Protein AF-A0A817KIB2-F1 (afdb_monomer_lite)

Radius of gyration: 25.04 Å; chains: 1; bounding box: 86×53×67 Å

Structure (mmCIF, N/CA/C/O backbone):
data_AF-A0A817KIB2-F1
#
_entry.id   AF-A0A817KIB2-F1
#
loop_
_atom_site.group_PDB
_atom_site.id
_atom_site.type_symbol
_atom_site.label_atom_id
_atom_site.label_alt_id
_atom_site.label_comp_id
_atom_site.label_asym_id
_atom_site.label_entity_id
_atom_site.label_seq_id
_atom_site.pdbx_PDB_ins_code
_atom_site.Cartn_x
_atom_site.Cartn_y
_atom_site.Cartn_z
_atom_site.occupancy
_atom_site.B_iso_or_equiv
_atom_site.auth_seq_id
_atom_site.auth_comp_id
_atom_site.auth_asym_id
_atom_site.auth_atom_id
_atom_site.pdbx_PDB_model_num
ATOM 1 N N . MET A 1 1 ? -50.231 17.124 36.659 1.00 38.31 1 MET A N 1
ATOM 2 C CA . MET A 1 1 ? -49.756 16.204 35.605 1.00 38.31 1 MET A CA 1
ATOM 3 C C . MET A 1 1 ? -48.245 16.159 35.680 1.00 38.31 1 MET A C 1
ATOM 5 O O . MET A 1 1 ? -47.601 17.200 35.665 1.00 38.31 1 MET A O 1
ATOM 9 N N . SER A 1 2 ? -47.736 14.968 35.957 1.00 37.91 2 SER A N 1
ATOM 10 C CA . SER A 1 2 ? -46.436 14.686 36.556 1.00 37.91 2 SER A CA 1
ATOM 11 C C . SER A 1 2 ? -45.269 15.038 35.633 1.00 37.91 2 SER A C 1
ATOM 13 O O . SER A 1 2 ? -45.212 14.569 34.500 1.00 37.91 2 SER A O 1
ATOM 15 N N . ARG A 1 3 ? -44.316 15.837 36.131 1.00 43.44 3 ARG A N 1
ATOM 16 C CA . ARG A 1 3 ? -42.978 15.931 35.537 1.00 43.44 3 ARG A CA 1
ATOM 17 C C . ARG A 1 3 ? -42.329 14.560 35.695 1.00 43.44 3 ARG A C 1
ATOM 19 O O . ARG A 1 3 ? -42.045 14.150 36.818 1.00 43.44 3 ARG A O 1
ATOM 26 N N . VAL A 1 4 ? -42.154 13.843 34.591 1.00 48.62 4 VAL A N 1
ATOM 27 C CA . VAL A 1 4 ? -41.343 12.625 34.553 1.00 48.62 4 VAL A CA 1
ATOM 28 C C . VAL A 1 4 ? -39.905 13.060 34.836 1.00 48.62 4 VAL A C 1
ATOM 30 O O . VAL A 1 4 ? -39.218 13.577 33.959 1.00 48.62 4 VAL A O 1
ATOM 33 N N . ASN A 1 5 ? -39.479 12.948 36.094 1.00 47.16 5 ASN A N 1
ATOM 34 C CA . ASN A 1 5 ? -38.076 13.070 36.465 1.00 47.16 5 ASN A CA 1
ATOM 35 C C . ASN A 1 5 ? -37.370 11.825 35.922 1.00 47.16 5 ASN A C 1
ATOM 37 O O . ASN A 1 5 ? -37.389 10.779 36.566 1.00 47.16 5 ASN A O 1
ATOM 41 N N . LEU A 1 6 ? -36.801 11.936 34.721 1.00 46.84 6 LEU A N 1
ATOM 42 C CA . LEU A 1 6 ? -35.870 10.945 34.185 1.00 46.84 6 LEU A CA 1
ATOM 43 C C . LEU A 1 6 ? -34.723 10.772 35.186 1.00 46.84 6 LEU A C 1
ATOM 45 O O . LEU A 1 6 ? -34.117 11.756 35.624 1.00 46.84 6 LEU A O 1
ATOM 49 N N . HIS A 1 7 ? -34.451 9.527 35.575 1.00 52.53 7 HIS A N 1
ATOM 50 C CA . HIS A 1 7 ? -33.372 9.204 36.503 1.00 52.53 7 HIS A CA 1
ATOM 51 C C . HIS A 1 7 ? -32.032 9.694 35.903 1.00 52.53 7 HIS A C 1
ATOM 53 O O . HIS A 1 7 ? -31.838 9.564 34.692 1.00 52.53 7 HIS A O 1
ATOM 59 N N . PRO A 1 8 ? -31.064 10.216 36.686 1.00 53.06 8 PRO A N 1
ATOM 60 C CA . PRO A 1 8 ? -29.802 10.750 36.143 1.00 53.06 8 PRO A CA 1
ATOM 61 C C . PRO A 1 8 ? -29.026 9.759 35.256 1.00 53.06 8 PRO A C 1
ATOM 63 O O . PRO A 1 8 ? -28.335 10.159 34.324 1.00 53.06 8 PRO A O 1
ATOM 66 N N . LEU A 1 9 ? -29.185 8.458 35.520 1.00 46.97 9 LEU A N 1
ATOM 67 C CA . LEU A 1 9 ? -28.598 7.365 34.741 1.00 46.97 9 LEU A CA 1
ATOM 68 C C . LEU A 1 9 ? -29.293 7.169 33.382 1.00 46.97 9 LEU A C 1
ATOM 70 O O . LEU A 1 9 ? -28.621 6.936 32.381 1.00 46.97 9 LEU A O 1
ATOM 74 N N . GLU A 1 10 ? -30.616 7.339 33.313 1.00 43.97 10 GLU A N 1
ATOM 75 C CA . GLU A 1 10 ? -31.384 7.260 32.064 1.00 43.97 10 GLU A CA 1
ATOM 76 C C . GLU A 1 10 ? -31.111 8.483 31.179 1.00 43.97 10 GLU A C 1
ATOM 78 O O . GLU A 1 10 ? -30.858 8.335 29.985 1.00 43.97 10 GLU A O 1
ATOM 83 N N . ALA A 1 11 ? -31.027 9.681 31.769 1.00 40.16 11 ALA A N 1
ATOM 84 C CA . ALA A 1 11 ? -30.635 10.901 31.060 1.00 40.16 11 ALA A CA 1
ATOM 85 C C . ALA A 1 11 ? -29.193 10.832 30.508 1.00 40.16 11 ALA A C 1
ATOM 87 O O . ALA A 1 11 ? -28.948 11.267 29.382 1.00 40.16 11 ALA A O 1
ATOM 88 N N . SER A 1 12 ? -28.252 10.230 31.252 1.00 46.88 12 SER A N 1
ATOM 89 C CA . SER A 1 12 ? -26.881 9.964 30.778 1.00 46.88 12 SER A CA 1
ATOM 90 C C . SER A 1 12 ? -26.861 8.954 29.625 1.00 46.88 12 SER A C 1
ATOM 92 O O . SER A 1 12 ? -26.180 9.163 28.624 1.00 46.88 12 SER A O 1
ATOM 94 N N . SER A 1 13 ? -27.671 7.894 29.711 1.00 50.09 13 SER A N 1
ATOM 95 C CA . SER A 1 13 ? -27.743 6.853 28.677 1.00 50.09 13 SER A CA 1
ATOM 96 C C . SER A 1 13 ? -28.351 7.332 27.348 1.00 50.09 13 SER A C 1
ATOM 98 O O . SER A 1 13 ? -28.004 6.794 26.291 1.00 50.09 13 SER A O 1
ATOM 100 N N . ILE A 1 14 ? -29.228 8.347 27.395 1.00 52.66 14 ILE A N 1
ATOM 101 C CA . ILE A 1 14 ? -29.801 9.035 26.227 1.00 52.66 14 ILE A CA 1
ATOM 102 C C . ILE A 1 14 ? -28.774 10.026 25.651 1.00 52.66 14 ILE A C 1
ATOM 104 O O . ILE A 1 14 ? -28.589 10.083 24.432 1.00 52.66 14 ILE A O 1
ATOM 108 N N . ALA A 1 15 ? -28.029 10.738 26.509 1.00 55.25 15 ALA A N 1
ATOM 109 C CA . ALA A 1 15 ? -26.958 11.651 26.098 1.00 55.25 15 ALA A CA 1
ATOM 110 C C . ALA A 1 15 ? -25.831 10.944 25.315 1.00 55.25 15 ALA A C 1
ATOM 112 O O . ALA A 1 15 ? -25.334 11.501 24.335 1.00 55.25 15 ALA A O 1
ATOM 113 N N . GLU A 1 16 ? -25.501 9.698 25.672 1.00 60.72 16 GLU A N 1
ATOM 114 C CA . GLU A 1 16 ? -24.501 8.841 25.004 1.00 60.72 16 GLU A CA 1
ATOM 115 C C . GLU A 1 16 ? -24.910 8.339 23.603 1.00 60.72 16 GLU A C 1
ATOM 117 O O . GLU A 1 16 ? -24.090 7.786 22.877 1.00 60.72 16 GLU A O 1
ATOM 122 N N . THR A 1 17 ? -26.164 8.534 23.187 1.00 65.19 17 THR A N 1
ATOM 123 C CA . THR A 1 17 ? -26.649 8.172 21.831 1.00 65.19 17 THR A CA 1
ATOM 124 C C . THR A 1 17 ? -27.067 9.373 20.996 1.00 65.19 17 THR A C 1
ATOM 126 O O . THR A 1 17 ? -27.498 9.224 19.852 1.00 65.19 17 THR A O 1
ATOM 129 N N . SER A 1 18 ? -26.928 10.575 21.555 1.00 81.50 18 SER A N 1
ATOM 130 C CA . SER A 1 18 ? -27.258 11.805 20.852 1.00 81.50 18 SER A CA 1
ATOM 131 C C . SER A 1 18 ? -26.360 12.006 19.626 1.00 81.50 18 SER A C 1
ATOM 133 O O . SER A 1 18 ? -25.186 11.622 19.605 1.00 81.50 18 SER A O 1
ATOM 135 N N . VAL A 1 19 ? -26.905 12.668 18.604 1.00 87.00 19 VAL A N 1
ATOM 136 C CA . VAL A 1 19 ? -26.164 13.043 17.388 1.00 87.00 19 VAL A CA 1
ATOM 137 C C . VAL A 1 19 ? -24.910 13.855 17.739 1.00 87.00 19 VAL A C 1
ATOM 139 O O . VAL A 1 19 ? -23.855 13.682 17.127 1.00 87.00 19 VAL A O 1
ATOM 142 N N . GLU A 1 20 ? -25.007 14.738 18.736 1.00 87.56 20 GLU A N 1
ATOM 143 C CA . GLU A 1 20 ? -23.899 15.576 19.201 1.00 87.56 20 GLU A CA 1
ATOM 144 C C . GLU A 1 20 ? -22.787 14.751 19.853 1.00 87.56 20 GLU A C 1
ATOM 146 O O . GLU A 1 20 ? -21.608 14.973 19.562 1.00 87.56 20 GLU A O 1
ATOM 151 N N . TYR A 1 21 ? -23.151 13.763 20.678 1.00 87.62 21 TYR A N 1
ATOM 152 C CA . TYR A 1 21 ? -22.195 12.838 21.276 1.00 87.62 21 TYR A CA 1
ATOM 153 C C . TYR A 1 21 ? -21.469 12.026 20.204 1.00 87.62 21 TYR A C 1
ATOM 155 O O . TYR A 1 21 ? -20.239 12.052 20.158 1.00 87.62 21 TYR A O 1
ATOM 163 N N . GLN A 1 22 ? -22.200 11.392 19.280 1.00 89.88 22 GLN A N 1
ATOM 164 C CA . GLN A 1 22 ? -21.583 10.622 18.195 1.00 89.88 22 GLN A CA 1
ATOM 165 C C . GLN A 1 22 ? -20.660 11.493 17.336 1.00 89.88 22 GLN A C 1
ATOM 167 O O . GLN A 1 22 ? -19.550 11.086 16.999 1.00 89.88 22 GLN A O 1
ATOM 172 N N . ARG A 1 23 ? -21.058 12.735 17.036 1.00 90.12 23 ARG A N 1
ATOM 173 C CA . ARG A 1 23 ? -20.217 13.677 16.286 1.00 90.12 23 ARG A CA 1
ATOM 174 C C . ARG A 1 23 ? -18.940 14.037 17.045 1.00 90.12 23 ARG A C 1
ATOM 176 O O . ARG A 1 23 ? -17.872 14.142 16.436 1.00 90.12 23 ARG A O 1
ATOM 183 N N . LYS A 1 24 ? -19.024 14.231 18.364 1.00 91.38 24 LYS A N 1
ATOM 184 C CA . LYS A 1 24 ? -17.856 14.479 19.219 1.00 91.38 24 LYS A CA 1
ATOM 185 C C . LYS A 1 24 ? -16.914 13.272 19.221 1.00 91.38 24 LYS A C 1
ATOM 187 O O . LYS A 1 24 ? -15.715 13.458 19.007 1.00 91.38 24 LYS A O 1
ATOM 192 N N . GLN A 1 25 ? -17.453 12.062 19.374 1.00 91.00 25 GLN A N 1
ATOM 193 C CA . GLN A 1 25 ? -16.682 10.817 19.328 1.00 91.00 25 GLN A CA 1
ATOM 194 C C . GLN A 1 25 ? -16.029 10.599 17.959 1.00 91.00 25 GLN A C 1
ATOM 196 O O . GLN A 1 25 ? -14.840 10.300 17.891 1.00 91.00 25 GLN A O 1
ATOM 201 N N . TRP A 1 26 ? -16.747 10.858 16.866 1.00 92.19 26 TRP A N 1
ATOM 202 C CA . TRP A 1 26 ? -16.215 10.781 15.504 1.00 92.19 26 TRP A CA 1
ATOM 203 C C . TRP A 1 26 ? -15.037 11.732 15.271 1.00 92.19 26 TRP A C 1
ATOM 205 O O . TRP A 1 26 ? -14.022 11.357 14.682 1.00 92.19 26 TRP A O 1
ATOM 215 N N . ASN A 1 27 ? -15.139 12.974 15.750 1.00 92.56 27 ASN A N 1
ATOM 216 C CA . ASN A 1 27 ? -14.050 13.942 15.633 1.00 92.56 27 ASN A CA 1
ATOM 217 C C . ASN A 1 27 ? -12.828 13.534 16.468 1.00 92.56 27 ASN A C 1
ATOM 219 O O . ASN A 1 27 ? -11.700 13.672 15.992 1.00 92.56 27 ASN A O 1
ATOM 223 N N . ALA A 1 28 ? -13.040 13.004 17.676 1.00 94.38 28 ALA A N 1
ATOM 224 C CA . ALA A 1 28 ? -11.964 12.461 18.500 1.00 94.38 28 ALA A CA 1
ATOM 225 C C . ALA A 1 28 ? -11.275 11.273 17.806 1.00 94.38 28 ALA A C 1
ATOM 227 O O . ALA A 1 28 ? -10.053 11.281 17.658 1.00 94.38 28 ALA A O 1
ATOM 228 N N . LEU A 1 29 ? -12.061 10.326 17.283 1.00 94.12 29 LEU A N 1
ATOM 229 C CA . LEU A 1 29 ? -11.592 9.168 16.520 1.00 94.12 29 LEU A CA 1
ATOM 230 C C . LEU A 1 29 ? -10.750 9.592 15.311 1.00 94.12 29 LEU A C 1
ATOM 232 O O . LEU A 1 29 ? -9.637 9.111 15.115 1.00 94.12 29 LEU A O 1
ATOM 236 N N . LYS A 1 30 ? -11.249 10.548 14.520 1.00 94.69 30 LYS A N 1
ATOM 237 C CA . LYS A 1 30 ? -10.535 11.106 13.365 1.00 94.69 30 LYS A CA 1
ATOM 238 C C . LYS A 1 30 ? -9.189 11.710 13.757 1.00 94.69 30 LYS A C 1
ATOM 240 O O . LYS A 1 30 ? -8.200 11.481 13.063 1.00 94.69 30 LYS A O 1
ATOM 245 N N . ASN A 1 31 ? -9.154 12.521 14.812 1.00 95.38 31 ASN A N 1
ATOM 246 C CA . ASN A 1 31 ? -7.927 13.187 15.244 1.00 95.38 31 ASN A CA 1
ATOM 247 C C . ASN A 1 31 ? -6.898 12.174 15.748 1.00 95.38 31 ASN A C 1
ATOM 249 O O . ASN A 1 31 ? -5.733 12.260 15.368 1.00 95.38 31 ASN A O 1
ATOM 253 N N . GLU A 1 32 ? -7.340 11.189 16.525 1.00 96.31 32 GLU A N 1
ATOM 254 C CA . GLU A 1 32 ? -6.452 10.180 17.089 1.00 96.31 32 GLU A CA 1
ATOM 255 C C . GLU A 1 32 ? -5.889 9.242 16.017 1.00 96.31 32 GLU A C 1
ATOM 257 O O . GLU A 1 32 ? -4.682 9.021 15.976 1.00 96.31 32 GLU A O 1
ATOM 262 N N . ILE A 1 33 ? -6.720 8.773 15.078 1.00 96.50 33 ILE A N 1
ATOM 263 C CA . ILE A 1 33 ? -6.248 7.982 13.932 1.00 96.50 33 ILE A CA 1
ATOM 264 C C . ILE A 1 33 ? -5.198 8.765 13.134 1.00 96.50 33 ILE A C 1
ATOM 266 O O . ILE A 1 33 ? -4.142 8.223 12.820 1.00 96.50 33 ILE A O 1
ATOM 270 N N . ASN A 1 34 ? -5.454 10.045 12.836 1.00 95.94 34 ASN A N 1
ATOM 271 C CA . ASN A 1 34 ? -4.495 10.873 12.099 1.00 95.94 34 ASN A CA 1
ATOM 272 C C . ASN A 1 34 ? -3.173 11.047 12.848 1.00 95.94 34 ASN A C 1
ATOM 274 O O . ASN A 1 34 ? -2.113 10.973 12.231 1.00 95.94 34 ASN A O 1
ATOM 278 N N . ARG A 1 35 ? -3.230 11.268 14.164 1.00 96.69 35 ARG A N 1
ATOM 279 C CA . ARG A 1 35 ? -2.041 11.384 15.010 1.00 96.69 35 ARG A CA 1
ATOM 280 C C . ARG A 1 35 ? -1.217 10.094 14.970 1.00 96.69 35 ARG A C 1
ATOM 282 O O . ARG A 1 35 ? -0.041 10.139 14.622 1.00 96.69 35 ARG A O 1
ATOM 289 N N . LEU A 1 36 ? -1.853 8.953 15.239 1.00 96.44 36 LEU A N 1
ATOM 290 C CA . LEU A 1 36 ? -1.203 7.640 15.288 1.00 96.44 36 LEU A CA 1
ATOM 291 C C . LEU A 1 36 ? -0.581 7.235 13.948 1.00 96.44 36 LEU A C 1
ATOM 293 O O . LEU A 1 36 ? 0.538 6.729 13.919 1.00 96.44 36 LEU A O 1
ATOM 297 N N . VAL A 1 37 ? -1.280 7.475 12.836 1.00 96.31 37 VAL A N 1
ATOM 298 C CA . VAL A 1 37 ? -0.763 7.171 11.494 1.00 96.31 37 VAL A CA 1
ATOM 299 C C . VAL A 1 37 ? 0.453 8.040 11.163 1.00 96.31 37 VAL A C 1
ATOM 301 O O . VAL A 1 37 ? 1.434 7.529 10.632 1.00 96.31 37 VAL A O 1
ATOM 304 N N . ASN A 1 38 ? 0.433 9.331 11.503 1.00 95.12 38 ASN A N 1
ATOM 305 C CA . ASN A 1 38 ? 1.560 10.228 11.230 1.00 95.12 38 ASN A CA 1
ATOM 306 C C . ASN A 1 38 ? 2.792 9.936 12.104 1.00 95.12 38 ASN A C 1
ATOM 308 O O . ASN A 1 38 ? 3.915 10.164 11.664 1.00 95.12 38 ASN A O 1
ATOM 312 N N . GLU A 1 39 ? 2.598 9.427 13.323 1.00 94.88 39 GLU A N 1
ATOM 313 C CA . GLU A 1 39 ? 3.685 9.036 14.234 1.00 94.88 39 GLU A CA 1
ATOM 314 C C . GLU A 1 39 ? 4.295 7.659 13.899 1.00 94.88 39 GLU A C 1
ATOM 316 O O . GLU A 1 39 ? 5.317 7.281 14.480 1.00 94.88 39 GLU A O 1
ATOM 321 N N . ALA A 1 40 ? 3.691 6.894 12.982 1.00 93.81 40 ALA A N 1
ATOM 322 C CA . ALA A 1 40 ? 4.104 5.530 12.674 1.00 93.81 40 ALA A CA 1
ATOM 323 C C . ALA A 1 40 ? 5.480 5.460 11.991 1.00 93.81 40 ALA A C 1
ATOM 325 O O . ALA A 1 40 ? 5.745 6.106 10.977 1.00 93.81 40 ALA A O 1
ATOM 326 N N . ASN A 1 41 ? 6.348 4.608 12.529 1.00 92.94 41 ASN A N 1
ATOM 327 C CA . ASN A 1 41 ? 7.653 4.268 11.980 1.00 92.94 41 ASN A CA 1
ATOM 328 C C . ASN A 1 41 ? 7.982 2.789 12.258 1.00 92.94 41 ASN A C 1
ATOM 330 O O . ASN A 1 41 ? 7.263 2.088 12.969 1.00 92.94 41 ASN A O 1
ATOM 334 N N . GLN A 1 42 ? 9.089 2.305 11.698 1.00 91.19 42 GLN A N 1
ATOM 335 C CA . GLN A 1 42 ? 9.489 0.900 11.804 1.00 91.19 42 GLN A CA 1
ATOM 336 C C . GLN A 1 42 ? 9.742 0.435 13.250 1.00 91.19 42 GLN A C 1
ATOM 338 O O . GLN A 1 42 ? 9.500 -0.729 13.559 1.00 91.19 42 GLN A O 1
ATOM 343 N N . THR A 1 43 ? 10.195 1.313 14.152 1.00 91.75 43 THR A N 1
ATOM 344 C CA . THR A 1 43 ? 10.538 0.934 15.535 1.00 91.75 43 THR A CA 1
ATOM 345 C C . THR A 1 43 ? 9.333 0.954 16.474 1.00 91.75 43 THR A C 1
ATOM 347 O O . THR A 1 43 ? 9.304 0.204 17.450 1.00 91.75 43 THR A O 1
ATOM 350 N N . ASN A 1 44 ? 8.319 1.777 16.188 1.00 93.31 44 ASN A N 1
ATOM 351 C CA . ASN A 1 44 ? 7.147 1.956 17.046 1.00 93.31 44 ASN A CA 1
ATOM 352 C C . ASN A 1 44 ? 5.858 1.313 16.507 1.00 93.31 44 ASN A C 1
ATOM 354 O O . ASN A 1 44 ? 4.850 1.333 17.218 1.00 93.31 44 ASN A O 1
ATOM 358 N N . ILE A 1 45 ? 5.874 0.712 15.311 1.00 93.06 45 ILE A N 1
ATOM 359 C CA . ILE A 1 45 ? 4.675 0.180 14.643 1.00 93.06 45 ILE A CA 1
ATOM 360 C C . ILE A 1 45 ? 3.853 -0.766 15.530 1.00 93.06 45 ILE A C 1
ATOM 362 O O . ILE A 1 45 ? 2.633 -0.647 15.582 1.00 93.06 45 ILE A O 1
ATOM 366 N N . CYS A 1 46 ? 4.494 -1.629 16.324 1.00 90.69 46 CYS A N 1
ATOM 367 C CA . CYS A 1 46 ? 3.800 -2.514 17.267 1.00 90.69 46 CYS A CA 1
ATOM 368 C C . CYS A 1 46 ? 3.021 -1.745 18.350 1.00 90.69 46 CYS A C 1
ATOM 370 O O . CYS A 1 46 ? 1.937 -2.163 18.756 1.00 90.69 46 CYS A O 1
ATOM 372 N N . SER A 1 47 ? 3.568 -0.629 18.840 1.00 92.94 47 SER A N 1
ATOM 373 C CA . SER A 1 47 ? 2.893 0.241 19.812 1.00 92.94 47 SER A CA 1
ATOM 374 C C . SER A 1 47 ? 1.737 0.997 19.160 1.00 92.94 47 SER A C 1
ATOM 376 O O . SER A 1 47 ? 0.647 1.062 19.728 1.00 92.94 47 SER A O 1
ATOM 378 N N . ILE A 1 48 ? 1.952 1.511 17.946 1.00 94.62 48 ILE A N 1
ATOM 379 C CA . ILE A 1 48 ? 0.931 2.217 17.167 1.00 94.62 48 ILE A CA 1
ATOM 380 C C . ILE A 1 48 ? -0.241 1.293 16.838 1.00 94.62 48 ILE A C 1
ATOM 382 O O . ILE A 1 48 ? -1.384 1.674 17.067 1.00 94.62 48 ILE A O 1
ATOM 386 N N . LEU A 1 49 ? 0.016 0.054 16.410 1.00 92.75 49 LEU A N 1
ATOM 387 C CA . LEU A 1 49 ? -1.022 -0.953 16.173 1.00 92.75 49 LEU A CA 1
ATOM 388 C C . LEU A 1 49 ? -1.857 -1.197 17.432 1.00 92.75 49 LEU A C 1
ATOM 390 O O . LEU A 1 49 ? -3.079 -1.090 17.388 1.00 92.75 49 LEU A O 1
ATOM 394 N N . LYS A 1 50 ? -1.215 -1.426 18.585 1.00 92.12 50 LYS A N 1
ATOM 395 C CA . LYS A 1 50 ? -1.928 -1.585 19.864 1.00 92.12 50 LYS A CA 1
ATOM 396 C C . LYS A 1 50 ? -2.781 -0.364 20.217 1.00 92.12 50 LYS A C 1
ATOM 398 O O . LYS A 1 50 ? -3.840 -0.529 20.809 1.00 92.12 50 LYS A O 1
ATOM 403 N N . GLN A 1 51 ? -2.342 0.852 19.898 1.00 93.75 51 GLN A N 1
ATOM 404 C CA . GLN A 1 51 ? -3.132 2.067 20.125 1.00 93.75 51 GLN A CA 1
ATOM 405 C C . GLN A 1 51 ? -4.280 2.205 19.115 1.00 93.75 51 GLN A C 1
ATOM 407 O O . GLN A 1 51 ? -5.382 2.574 19.509 1.00 93.75 51 GLN A O 1
ATOM 412 N N . LEU A 1 52 ? -4.069 1.837 17.850 1.00 93.62 52 LEU A N 1
ATOM 413 C CA . LEU A 1 52 ? -5.105 1.847 16.815 1.00 93.62 52 LEU A CA 1
ATOM 414 C C . LEU A 1 52 ? -6.217 0.845 17.118 1.00 93.62 52 LEU A C 1
ATOM 416 O O . LEU A 1 52 ? -7.379 1.220 17.050 1.00 93.62 52 LEU A O 1
ATOM 420 N N . PHE A 1 53 ? -5.896 -0.372 17.568 1.00 92.12 53 PHE A N 1
ATOM 421 C CA . PHE A 1 53 ? -6.907 -1.347 18.006 1.00 92.12 53 PHE A CA 1
ATOM 422 C C . PHE A 1 53 ? -7.669 -0.911 19.273 1.00 92.12 53 PHE A C 1
ATOM 424 O O . PHE A 1 53 ? -8.700 -1.495 19.613 1.00 92.12 53 PHE A O 1
ATOM 431 N N . LYS A 1 54 ? -7.221 0.145 19.974 1.00 92.56 54 LYS A N 1
ATOM 432 C CA . LYS A 1 54 ? -8.037 0.782 21.022 1.00 92.56 54 LYS A CA 1
ATOM 433 C C . LYS A 1 54 ? -9.148 1.670 20.472 1.00 92.56 54 LYS A C 1
ATOM 435 O O . LYS A 1 54 ? -10.139 1.876 21.162 1.00 92.56 54 LYS A O 1
ATOM 440 N N . GLN A 1 55 ? -8.975 2.180 19.260 1.00 93.44 55 GLN A N 1
ATOM 441 C CA . GLN A 1 55 ? -9.930 3.027 18.557 1.00 93.44 55 GLN A CA 1
ATOM 442 C C . GLN A 1 55 ? -10.842 2.166 17.687 1.00 93.44 55 GLN A C 1
ATOM 444 O O . GLN A 1 55 ? -10.377 1.165 17.161 1.00 93.44 55 GLN A O 1
ATOM 449 N N . ASN A 1 56 ? -12.110 2.539 17.495 1.00 91.94 56 ASN A N 1
ATOM 450 C CA . ASN A 1 56 ? -13.039 1.784 16.646 1.00 91.94 56 ASN A CA 1
ATOM 451 C C . ASN A 1 56 ? -12.700 1.946 15.153 1.00 91.94 56 ASN A C 1
ATOM 453 O O . ASN A 1 56 ? -13.252 2.801 14.458 1.00 91.94 56 ASN A O 1
ATOM 457 N N . ILE A 1 57 ? -11.757 1.137 14.656 1.00 92.25 57 ILE A N 1
ATOM 458 C CA . ILE A 1 57 ? -11.305 1.186 13.259 1.00 92.25 57 ILE A CA 1
ATOM 459 C C . ILE A 1 57 ? -12.391 0.695 12.300 1.00 92.25 57 ILE A C 1
ATOM 461 O O . ILE A 1 57 ? -12.420 1.158 11.166 1.00 92.25 57 ILE A O 1
ATOM 465 N N . VAL A 1 58 ? -13.327 -0.151 12.745 1.00 89.75 58 VAL A N 1
ATOM 466 C CA . VAL A 1 58 ? -14.470 -0.580 11.922 1.00 89.75 58 VAL A CA 1
ATOM 467 C C . VAL A 1 58 ? -15.324 0.619 11.542 1.00 89.75 58 VAL A C 1
ATOM 469 O O . VAL A 1 58 ? -15.493 0.913 10.358 1.00 89.75 58 VAL A O 1
ATOM 472 N N . HIS A 1 59 ? -15.780 1.374 12.539 1.00 88.88 59 HIS A N 1
ATOM 473 C CA . HIS A 1 59 ? -16.525 2.608 12.310 1.00 88.88 59 HIS A CA 1
ATOM 474 C C . HIS A 1 59 ? -15.654 3.657 11.592 1.00 88.88 59 HIS A C 1
ATOM 476 O O . HIS A 1 59 ? -16.091 4.338 10.668 1.00 88.88 59 HIS A O 1
ATOM 482 N N . GLY A 1 60 ? -14.371 3.728 11.953 1.00 91.12 60 GLY A N 1
ATOM 483 C CA . GLY A 1 60 ? -13.380 4.619 11.359 1.00 91.12 60 GLY A CA 1
ATOM 484 C C . GLY A 1 60 ? -12.750 4.144 10.045 1.00 91.12 60 GLY A C 1
ATOM 485 O O . GLY A 1 60 ? -11.742 4.729 9.648 1.00 91.12 60 GLY A O 1
ATOM 486 N N . THR A 1 61 ? -13.287 3.135 9.347 1.00 92.44 61 THR A N 1
ATOM 487 C CA . THR A 1 61 ? -12.614 2.499 8.190 1.00 92.44 61 THR A CA 1
ATOM 488 C C . THR A 1 61 ? -12.268 3.523 7.104 1.00 92.44 61 THR A C 1
ATOM 490 O O . THR A 1 61 ? -11.143 3.584 6.590 1.00 92.44 61 THR A O 1
ATOM 493 N N . GLY A 1 62 ? -13.209 4.418 6.788 1.00 92.31 62 GLY A N 1
ATOM 494 C CA . GLY A 1 62 ? -12.980 5.489 5.823 1.00 92.31 62 GLY A CA 1
ATOM 495 C C . GLY A 1 62 ? -12.037 6.589 6.321 1.00 92.31 62 GLY A C 1
ATOM 496 O O . GLY A 1 62 ? -11.356 7.203 5.494 1.00 92.31 62 GLY A O 1
ATOM 497 N N . LEU A 1 63 ? -11.960 6.827 7.636 1.00 94.25 63 LEU A N 1
ATOM 498 C CA . LEU A 1 63 ? -11.018 7.768 8.251 1.00 94.25 63 LEU A CA 1
ATOM 499 C C . LEU A 1 63 ? -9.592 7.220 8.206 1.00 94.25 63 LEU A C 1
ATOM 501 O O . LEU A 1 63 ? -8.694 7.923 7.749 1.00 94.25 63 LEU A O 1
ATOM 505 N N . PHE A 1 64 ? -9.407 5.963 8.615 1.00 96.06 64 PHE A N 1
ATOM 506 C CA . PHE A 1 64 ? -8.123 5.270 8.621 1.00 96.06 64 PHE A CA 1
ATOM 507 C C . PHE A 1 64 ? -7.519 5.204 7.222 1.00 96.06 64 PHE A C 1
ATOM 509 O O . PHE A 1 64 ? -6.435 5.736 6.992 1.00 96.06 64 PHE A O 1
ATOM 516 N N . THR A 1 65 ? -8.256 4.662 6.251 1.00 95.69 65 THR A N 1
ATOM 517 C CA . THR A 1 65 ? -7.771 4.561 4.864 1.00 95.69 65 THR A CA 1
ATOM 518 C C . THR A 1 65 ? -7.431 5.932 4.271 1.00 95.69 65 THR A C 1
ATOM 520 O O . THR A 1 65 ? -6.407 6.083 3.610 1.00 95.69 65 THR A O 1
ATOM 523 N N . ARG A 1 66 ? -8.233 6.973 4.547 1.00 94.44 66 ARG A N 1
ATOM 524 C CA . ARG A 1 66 ? -7.930 8.347 4.105 1.00 94.44 66 ARG A CA 1
ATOM 525 C C . ARG A 1 66 ? -6.673 8.899 4.773 1.00 94.44 66 ARG A C 1
ATOM 527 O O . ARG A 1 66 ? -5.914 9.613 4.122 1.00 94.44 66 ARG A O 1
ATOM 534 N N . SER A 1 67 ? -6.496 8.623 6.060 1.00 96.12 67 SER A N 1
ATOM 535 C CA . SER A 1 67 ? -5.344 9.065 6.840 1.00 96.12 67 SER A CA 1
ATOM 536 C C . SER A 1 67 ? -4.052 8.461 6.301 1.00 96.12 67 SER A C 1
ATOM 538 O O . SER A 1 67 ? -3.132 9.200 5.963 1.00 96.12 67 SER A O 1
ATOM 540 N N . VAL A 1 68 ? -4.030 7.141 6.097 1.00 96.94 68 VAL A N 1
ATOM 541 C CA . VAL A 1 68 ? -2.857 6.418 5.590 1.00 96.94 68 VAL A CA 1
ATOM 542 C C . VAL A 1 68 ? -2.483 6.864 4.179 1.00 96.94 68 VAL A C 1
ATOM 544 O O . VAL A 1 68 ? -1.319 7.164 3.938 1.00 96.94 68 VAL A O 1
ATOM 547 N N . ILE A 1 69 ? -3.454 6.993 3.264 1.00 95.94 69 ILE A N 1
ATOM 548 C CA . ILE A 1 69 ? -3.185 7.481 1.899 1.00 95.94 69 ILE A CA 1
ATOM 549 C C . ILE A 1 69 ? -2.578 8.891 1.936 1.00 95.94 69 ILE A C 1
ATOM 551 O O . ILE A 1 69 ? -1.631 9.182 1.211 1.00 95.94 69 ILE A O 1
ATOM 555 N N . LYS A 1 70 ? -3.091 9.779 2.796 1.00 95.38 70 LYS A N 1
ATOM 556 C CA . LYS A 1 70 ? -2.545 11.136 2.937 1.00 95.38 70 LYS A CA 1
ATOM 557 C C . LYS A 1 70 ? -1.143 11.151 3.543 1.00 95.38 70 LYS A C 1
ATOM 559 O O . LYS A 1 70 ? -0.306 11.913 3.072 1.00 95.38 70 LYS A O 1
ATOM 564 N N . ALA A 1 71 ? -0.903 10.346 4.575 1.00 95.81 71 ALA A N 1
ATOM 565 C CA . ALA A 1 71 ? 0.395 10.255 5.232 1.00 95.81 71 ALA A CA 1
ATOM 566 C C . ALA A 1 71 ? 1.459 9.703 4.273 1.00 95.81 71 ALA A C 1
ATOM 568 O O . ALA A 1 71 ? 2.531 10.288 4.142 1.00 95.81 71 ALA A O 1
ATOM 569 N N . GLN A 1 72 ? 1.121 8.656 3.517 1.00 96.50 72 GLN A N 1
ATOM 570 C CA . GLN A 1 72 ? 1.988 8.096 2.484 1.00 96.50 72 GLN A CA 1
ATOM 571 C C . GLN A 1 72 ? 2.276 9.106 1.367 1.00 96.50 72 GLN A C 1
ATOM 573 O O . GLN A 1 72 ? 3.431 9.263 0.980 1.00 96.50 72 GLN A O 1
ATOM 578 N N . ALA A 1 73 ? 1.267 9.853 0.908 1.00 94.38 73 ALA A N 1
ATOM 579 C CA . ALA A 1 73 ? 1.465 10.893 -0.098 1.00 94.38 73 ALA A CA 1
ATOM 580 C C . ALA A 1 73 ? 2.393 12.024 0.381 1.00 94.38 73 ALA A C 1
ATOM 582 O O . ALA A 1 73 ? 3.113 12.603 -0.430 1.00 94.38 73 ALA A O 1
ATOM 583 N N . ALA A 1 74 ? 2.390 12.332 1.683 1.00 94.38 74 ALA A N 1
ATOM 584 C CA . ALA A 1 74 ? 3.293 13.308 2.288 1.00 94.38 74 ALA A CA 1
ATOM 585 C C . ALA A 1 74 ? 4.709 12.750 2.523 1.00 94.38 74 ALA A C 1
ATOM 587 O O . ALA A 1 74 ? 5.681 13.492 2.401 1.00 94.38 74 ALA A O 1
ATOM 588 N N . LEU A 1 75 ? 4.834 11.455 2.844 1.00 93.31 75 LEU A N 1
ATOM 589 C CA . LEU A 1 75 ? 6.101 10.776 3.138 1.00 93.31 75 LEU A CA 1
ATOM 590 C C . LEU A 1 75 ? 6.247 9.451 2.357 1.00 93.31 75 LEU A C 1
ATOM 592 O O . LEU A 1 75 ? 6.189 8.368 2.953 1.00 93.31 75 LEU A O 1
ATOM 596 N N . PRO A 1 76 ? 6.529 9.494 1.036 1.00 91.25 76 PRO A N 1
ATOM 597 C CA . PRO A 1 76 ? 6.673 8.283 0.221 1.00 91.25 76 PRO A CA 1
ATOM 598 C C . PRO A 1 76 ? 7.818 7.360 0.669 1.00 91.25 76 PRO A C 1
ATOM 600 O O . PRO A 1 76 ? 7.780 6.156 0.411 1.00 91.25 76 PRO A O 1
ATOM 603 N N . GLY A 1 77 ? 8.822 7.884 1.380 1.00 91.44 77 GLY A N 1
ATOM 604 C CA . GLY A 1 77 ? 9.917 7.086 1.944 1.00 91.44 77 GLY A CA 1
ATOM 605 C C . GLY A 1 77 ? 9.475 6.083 3.019 1.00 91.44 77 GLY A C 1
ATOM 606 O O . GLY A 1 77 ? 10.163 5.096 3.243 1.00 91.44 77 GLY A O 1
ATOM 607 N N . HIS A 1 78 ? 8.319 6.290 3.659 1.00 93.19 78 HIS A N 1
ATOM 608 C CA . HIS A 1 78 ? 7.786 5.407 4.709 1.00 93.19 78 HIS A CA 1
ATOM 609 C C . HIS A 1 78 ? 6.697 4.452 4.189 1.00 93.19 78 HIS A C 1
ATOM 611 O O . HIS A 1 78 ? 5.978 3.833 4.974 1.00 93.19 78 HIS A O 1
ATOM 617 N N . THR A 1 79 ? 6.555 4.308 2.867 1.00 95.94 79 THR A N 1
ATOM 618 C CA . THR A 1 79 ? 5.461 3.526 2.265 1.00 95.94 79 THR A CA 1
ATOM 619 C C . THR A 1 79 ? 5.426 2.070 2.747 1.00 95.94 79 THR A C 1
ATOM 621 O O . THR A 1 79 ? 4.345 1.541 3.001 1.00 95.94 79 THR A O 1
ATOM 624 N N . SER A 1 80 ? 6.584 1.439 2.966 1.00 95.12 80 SER A N 1
ATOM 625 C CA . SER A 1 80 ? 6.661 0.074 3.505 1.00 95.12 80 SER A CA 1
ATOM 626 C C . SER A 1 80 ? 6.081 -0.046 4.922 1.00 95.12 80 SER A C 1
ATOM 628 O O . SER A 1 80 ? 5.420 -1.039 5.227 1.00 95.12 80 SER A O 1
ATOM 630 N N . VAL A 1 81 ? 6.257 0.977 5.769 1.00 95.69 81 VAL A N 1
ATOM 631 C CA . VAL A 1 81 ? 5.684 1.043 7.127 1.00 95.69 81 VAL A CA 1
ATOM 632 C C . VAL A 1 81 ? 4.165 1.166 7.052 1.00 95.69 81 VAL A C 1
ATOM 634 O O . VAL A 1 81 ? 3.453 0.440 7.743 1.00 95.69 81 VAL A O 1
ATOM 637 N N . TYR A 1 82 ? 3.655 2.042 6.183 1.00 96.88 82 TYR A N 1
ATOM 638 C CA . TYR A 1 82 ? 2.214 2.197 5.984 1.00 96.88 82 TYR A CA 1
ATOM 639 C C . TYR A 1 82 ? 1.569 0.925 5.427 1.00 96.88 82 TYR A C 1
ATOM 641 O O . TYR A 1 82 ? 0.498 0.534 5.886 1.00 96.88 82 TYR A O 1
ATOM 649 N N . ALA A 1 83 ? 2.230 0.234 4.497 1.00 96.56 83 ALA A N 1
ATOM 650 C CA . ALA A 1 83 ? 1.749 -1.043 3.979 1.00 96.56 83 ALA A CA 1
ATOM 651 C C . ALA A 1 83 ? 1.733 -2.142 5.055 1.00 96.56 83 ALA A C 1
ATOM 653 O O . ALA A 1 83 ? 0.771 -2.901 5.127 1.00 96.56 83 ALA A O 1
ATOM 654 N N . ALA A 1 84 ? 2.742 -2.189 5.931 1.00 95.38 84 ALA A N 1
ATOM 655 C CA . ALA A 1 84 ? 2.770 -3.110 7.070 1.00 95.38 84 ALA A CA 1
ATOM 656 C C . ALA A 1 84 ? 1.670 -2.802 8.103 1.00 95.38 84 ALA A C 1
ATOM 658 O O . ALA A 1 84 ? 1.065 -3.705 8.675 1.00 95.38 84 ALA A O 1
ATOM 659 N N . LEU A 1 85 ? 1.367 -1.519 8.325 1.00 95.44 85 LEU A N 1
ATOM 660 C CA . LEU A 1 85 ? 0.262 -1.108 9.189 1.00 95.44 85 LEU A CA 1
ATOM 661 C C . LEU A 1 85 ? -1.083 -1.581 8.622 1.00 95.44 85 LEU A C 1
ATOM 663 O O . LEU A 1 85 ? -1.919 -2.123 9.345 1.00 95.44 85 LEU A O 1
ATOM 667 N N . VAL A 1 86 ? -1.272 -1.390 7.314 1.00 97.00 86 VAL A N 1
ATOM 668 C CA . VAL A 1 86 ? -2.474 -1.824 6.600 1.00 97.00 86 VAL A CA 1
ATOM 669 C C . VAL A 1 86 ? -2.592 -3.344 6.596 1.00 97.00 86 VAL A C 1
ATOM 671 O O . VAL A 1 86 ? -3.697 -3.828 6.796 1.00 97.00 86 VAL A O 1
ATOM 674 N N . SER A 1 87 ? -1.504 -4.103 6.423 1.00 95.25 87 SER A N 1
ATOM 675 C CA . SER A 1 87 ? -1.573 -5.570 6.375 1.00 95.25 87 SER A CA 1
ATOM 676 C C . SER A 1 87 ? -2.059 -6.178 7.688 1.00 95.25 87 SER A C 1
ATOM 678 O O . SER A 1 87 ? -2.943 -7.034 7.674 1.00 95.25 87 SER A O 1
ATOM 680 N N . VAL A 1 88 ? -1.574 -5.675 8.828 1.00 92.81 88 VAL A N 1
ATOM 681 C CA . VAL A 1 88 ? -2.044 -6.125 10.146 1.00 92.81 88 VAL A CA 1
ATOM 682 C C . VAL A 1 88 ? -3.499 -5.735 10.381 1.00 92.81 88 VAL A C 1
ATOM 684 O O . VAL A 1 88 ? -4.265 -6.536 10.900 1.00 92.81 88 VAL A O 1
ATOM 687 N N . ILE A 1 89 ? -3.913 -4.523 10.009 1.00 93.88 89 ILE A N 1
ATOM 688 C CA . ILE A 1 89 ? -5.310 -4.108 10.196 1.00 93.88 89 ILE A CA 1
ATOM 689 C C . ILE A 1 89 ? -6.243 -4.890 9.270 1.00 93.88 89 ILE A C 1
ATOM 691 O O . ILE A 1 89 ? -7.302 -5.317 9.711 1.00 93.88 89 ILE A O 1
ATOM 695 N N . ASN A 1 90 ? -5.838 -5.128 8.023 1.00 94.25 90 ASN A N 1
ATOM 696 C CA . ASN A 1 90 ? -6.602 -5.879 7.029 1.00 94.25 90 ASN A CA 1
ATOM 697 C C . ASN A 1 90 ? -6.868 -7.328 7.457 1.00 94.25 90 ASN A C 1
ATOM 699 O O . ASN A 1 90 ? -7.926 -7.863 7.156 1.00 94.25 90 ASN A O 1
ATOM 703 N N . LEU A 1 91 ? -5.937 -7.937 8.191 1.00 90.19 91 LEU A N 1
ATOM 704 C CA . LEU A 1 91 ? -6.114 -9.270 8.762 1.00 90.19 91 LEU A CA 1
ATOM 705 C C . LEU A 1 91 ? -7.308 -9.346 9.734 1.00 90.19 91 LEU A C 1
ATOM 707 O O . LEU A 1 91 ? -8.010 -10.348 9.777 1.00 90.19 91 LEU A O 1
ATOM 711 N N . TRP A 1 92 ? -7.543 -8.293 10.520 1.00 88.56 92 TRP A N 1
ATOM 712 C CA . TRP A 1 92 ? -8.646 -8.246 11.489 1.00 88.56 92 TRP A CA 1
ATOM 713 C C . TRP A 1 92 ? -9.892 -7.547 10.938 1.00 88.56 92 TRP A C 1
ATOM 715 O O . TRP A 1 92 ? -10.995 -7.780 11.415 1.00 88.56 92 TRP A O 1
ATOM 725 N N . ILE A 1 93 ? -9.724 -6.640 9.978 1.00 90.62 93 ILE A N 1
ATOM 726 C CA . ILE A 1 93 ? -10.771 -5.778 9.431 1.00 90.62 93 ILE A CA 1
ATOM 727 C C . ILE A 1 93 ? -10.591 -5.744 7.910 1.00 90.62 93 ILE A C 1
ATOM 729 O O . ILE A 1 93 ? -10.096 -4.769 7.340 1.00 90.62 93 ILE A O 1
ATOM 733 N N . GLU A 1 94 ? -11.007 -6.822 7.248 1.00 90.50 94 GLU A N 1
ATOM 734 C CA . GLU A 1 94 ? -10.887 -7.009 5.793 1.00 90.50 94 GLU A CA 1
ATOM 735 C C . GLU A 1 94 ? -11.418 -5.837 4.938 1.00 90.50 94 GLU A C 1
ATOM 737 O O . GLU A 1 94 ? -10.765 -5.489 3.946 1.00 90.50 94 GLU A O 1
ATOM 742 N N . PRO A 1 95 ? -12.525 -5.144 5.304 1.00 89.88 95 PRO A N 1
ATOM 743 C CA . PRO A 1 95 ? -13.012 -3.995 4.536 1.00 89.88 95 PRO A CA 1
ATOM 744 C C . PRO A 1 95 ? -11.979 -2.874 4.348 1.00 89.88 95 PRO A C 1
ATOM 746 O O . PRO A 1 95 ? -12.067 -2.103 3.390 1.00 89.88 95 PRO A O 1
ATOM 749 N N . VAL A 1 96 ? -10.977 -2.775 5.231 1.00 93.19 96 VAL A N 1
ATOM 750 C CA . VAL A 1 96 ? -9.888 -1.796 5.113 1.00 93.19 96 VAL A CA 1
ATOM 751 C C . VAL A 1 96 ? -9.044 -2.053 3.863 1.00 93.19 96 VAL A C 1
ATOM 753 O O . VAL A 1 96 ? -8.739 -1.096 3.147 1.00 93.19 96 VAL A O 1
ATOM 756 N N . GLY A 1 97 ? -8.685 -3.311 3.578 1.00 93.38 97 GLY A N 1
ATOM 757 C CA . GLY A 1 97 ? -7.878 -3.675 2.408 1.00 93.38 97 GLY A CA 1
ATOM 758 C C . GLY A 1 97 ? -8.615 -3.450 1.088 1.00 93.38 97 GLY A C 1
ATOM 759 O O . GLY A 1 97 ? -8.045 -2.903 0.141 1.00 93.38 97 GLY A O 1
ATOM 760 N N . ILE A 1 98 ? -9.910 -3.770 1.050 1.00 92.19 98 ILE A N 1
ATOM 761 C CA . ILE A 1 98 ? -10.762 -3.515 -0.120 1.00 92.19 98 ILE A CA 1
ATOM 762 C C . ILE A 1 98 ? -10.868 -2.007 -0.372 1.00 92.19 98 ILE A C 1
ATOM 764 O O . ILE A 1 98 ? -10.587 -1.528 -1.474 1.00 92.19 98 ILE A O 1
ATOM 768 N N . LEU A 1 99 ? -11.221 -1.233 0.661 1.00 93.25 99 LEU A N 1
ATOM 769 C CA . LEU A 1 99 ? -11.452 0.202 0.520 1.00 93.25 99 LEU A CA 1
ATOM 770 C C . LEU A 1 99 ? -10.177 0.963 0.147 1.00 93.25 99 LEU A C 1
ATOM 772 O O . LEU A 1 99 ? -10.234 1.888 -0.668 1.00 93.25 99 LEU A O 1
ATOM 776 N N . ILE A 1 100 ? -9.027 0.615 0.738 1.00 95.38 100 ILE A N 1
ATOM 777 C CA . ILE A 1 100 ? -7.768 1.295 0.416 1.00 95.38 100 ILE A CA 1
ATOM 778 C C . ILE A 1 100 ? -7.356 1.022 -1.028 1.00 95.38 100 ILE A C 1
ATOM 780 O O . ILE A 1 100 ? -6.992 1.960 -1.736 1.00 95.38 100 ILE A O 1
ATOM 784 N N . GLY A 1 101 ? -7.488 -0.221 -1.495 1.00 95.12 101 GLY A N 1
ATOM 785 C CA . GLY A 1 101 ? -7.149 -0.567 -2.864 1.00 95.12 101 GLY A CA 1
ATOM 786 C C . GLY A 1 101 ? -8.083 0.095 -3.880 1.00 95.12 101 GLY A C 1
ATOM 787 O O . GLY A 1 101 ? -7.596 0.724 -4.815 1.00 95.12 101 GLY A O 1
ATOM 788 N N . GLN A 1 102 ? -9.402 0.098 -3.650 1.00 94.44 102 GLN A N 1
ATOM 789 C CA . GLN A 1 102 ? -10.353 0.828 -4.506 1.00 94.44 102 GLN A CA 1
ATOM 790 C C . GLN A 1 102 ? -10.033 2.331 -4.572 1.00 94.44 102 GLN A C 1
ATOM 792 O O . GLN A 1 102 ? -10.065 2.941 -5.643 1.00 94.44 102 GLN A O 1
ATOM 797 N N . ARG A 1 103 ? -9.680 2.946 -3.433 1.00 94.69 103 ARG A N 1
ATOM 798 C CA . ARG A 1 103 ? -9.296 4.365 -3.374 1.00 94.69 103 ARG A CA 1
ATOM 799 C C . ARG A 1 103 ? -8.000 4.660 -4.115 1.00 94.69 103 ARG A C 1
ATOM 801 O O . ARG A 1 103 ? -7.938 5.683 -4.796 1.00 94.69 103 ARG A O 1
ATOM 808 N N . LEU A 1 104 ? -6.987 3.805 -3.994 1.00 95.69 104 LEU A N 1
ATOM 809 C CA . LEU A 1 104 ? -5.715 3.976 -4.696 1.00 95.69 104 LEU A CA 1
ATOM 810 C C . LEU A 1 104 ? -5.884 3.811 -6.206 1.00 95.69 104 LEU A C 1
ATOM 812 O O . LEU A 1 104 ? -5.416 4.664 -6.951 1.00 95.69 104 LEU A O 1
ATOM 816 N N . ILE A 1 105 ? -6.618 2.793 -6.660 1.00 95.44 105 ILE A N 1
ATOM 817 C CA . ILE A 1 105 ? -6.848 2.561 -8.092 1.00 95.44 105 ILE A CA 1
ATOM 818 C C . ILE A 1 105 ? -7.692 3.677 -8.723 1.00 95.44 105 ILE A C 1
ATOM 820 O O . ILE A 1 105 ? -7.317 4.210 -9.770 1.00 95.44 105 ILE A O 1
ATOM 824 N N . SER A 1 106 ? -8.773 4.117 -8.068 1.00 93.50 106 SER A N 1
ATOM 825 C CA . SER A 1 106 ? -9.534 5.291 -8.529 1.00 93.50 106 SER A CA 1
ATOM 826 C C . SER A 1 106 ? -8.670 6.562 -8.540 1.00 93.50 106 SER A C 1
ATOM 828 O O . SER A 1 106 ? -8.689 7.316 -9.516 1.00 93.50 106 SER A O 1
ATOM 830 N N . SER A 1 107 ? -7.852 6.786 -7.503 1.00 92.75 107 SER A N 1
ATOM 831 C CA . SER A 1 107 ? -6.946 7.943 -7.447 1.00 92.75 107 SER A CA 1
ATOM 832 C C . SER A 1 107 ? -5.921 7.914 -8.576 1.00 92.75 107 SER A C 1
ATOM 834 O O . SER A 1 107 ? -5.755 8.931 -9.245 1.00 92.75 107 SER A O 1
ATOM 836 N N . PHE A 1 108 ? -5.302 6.760 -8.840 1.00 95.25 108 PHE A N 1
ATOM 837 C CA . PHE A 1 108 ? -4.377 6.566 -9.954 1.00 95.25 108 PHE A CA 1
ATOM 838 C C . PHE A 1 108 ? -5.041 6.923 -11.285 1.00 95.25 108 PHE A C 1
ATOM 840 O O . PHE A 1 108 ? -4.523 7.763 -12.009 1.00 95.25 108 PHE A O 1
ATOM 847 N N . ARG A 1 109 ? -6.230 6.382 -11.580 1.00 93.62 109 ARG A N 1
ATOM 848 C CA . ARG A 1 109 ? -6.948 6.667 -12.838 1.00 93.62 109 ARG A CA 1
ATOM 849 C C . ARG A 1 109 ? -7.244 8.152 -13.027 1.00 93.62 109 ARG A C 1
ATOM 851 O O . ARG A 1 109 ? -7.071 8.682 -14.123 1.00 93.62 109 ARG A O 1
ATOM 858 N N . ARG A 1 110 ? -7.686 8.834 -11.966 1.00 92.50 110 ARG A N 1
ATOM 859 C CA . ARG A 1 110 ? -7.961 10.279 -12.009 1.00 92.50 110 ARG A CA 1
ATOM 860 C C . ARG A 1 110 ? -6.682 11.093 -12.203 1.00 92.50 110 ARG A C 1
ATOM 862 O O . ARG A 1 110 ? -6.680 12.016 -13.009 1.00 92.50 110 ARG A O 1
ATOM 869 N N . GLN A 1 111 ? -5.617 10.761 -11.477 1.00 93.94 111 GLN A N 1
ATOM 870 C CA . GLN A 1 111 ? -4.323 11.446 -11.563 1.00 93.94 111 GLN A CA 1
ATOM 871 C C . GLN A 1 111 ? -3.674 11.232 -12.933 1.00 93.94 111 GLN A C 1
ATOM 873 O O . GLN A 1 111 ? -3.171 12.187 -13.516 1.00 93.94 111 GLN A O 1
ATOM 878 N N . TYR A 1 112 ? -3.774 10.017 -13.476 1.00 93.25 112 TYR A N 1
ATOM 879 C CA . TYR A 1 112 ? -3.281 9.651 -14.799 1.00 93.25 112 TYR A CA 1
ATOM 880 C C . TYR A 1 112 ? -4.000 10.439 -15.894 1.00 93.25 112 TYR A C 1
ATOM 882 O O . TYR A 1 112 ? -3.363 11.093 -16.708 1.00 93.25 112 TYR A O 1
ATOM 890 N N . LYS A 1 113 ? -5.339 10.491 -15.849 1.00 92.62 113 LYS A N 1
ATOM 891 C CA . LYS A 1 113 ? -6.139 11.291 -16.792 1.00 92.62 113 LYS A CA 1
ATOM 892 C C . LYS A 1 113 ? -5.829 12.793 -16.721 1.00 92.62 113 LYS A C 1
ATOM 894 O O . LYS A 1 113 ? -5.956 13.489 -17.723 1.00 92.62 113 LYS A O 1
ATOM 899 N N . SER A 1 114 ? -5.454 13.288 -15.544 1.00 93.25 114 SER A N 1
ATOM 900 C CA . SER A 1 114 ? -5.076 14.688 -15.320 1.00 93.25 114 SER A CA 1
ATOM 901 C C . SER A 1 114 ? -3.581 14.966 -15.536 1.00 93.25 114 SER A C 1
ATOM 903 O O . SER A 1 114 ? -3.148 16.086 -15.276 1.00 93.25 114 SER A O 1
ATOM 905 N N . ASN A 1 115 ? -2.793 13.981 -15.989 1.00 91.00 115 ASN A N 1
ATOM 906 C CA . ASN A 1 115 ? -1.338 14.069 -16.174 1.00 91.00 115 ASN A CA 1
ATOM 907 C C . ASN A 1 115 ? -0.563 14.523 -14.916 1.00 91.00 115 ASN A C 1
ATOM 909 O O . ASN A 1 115 ? 0.451 15.214 -14.996 1.00 91.00 115 ASN A O 1
ATOM 913 N N . GLU A 1 116 ? -1.017 14.130 -13.722 1.00 93.62 116 GLU A N 1
ATOM 914 C CA . GLU A 1 116 ? -0.347 14.442 -12.453 1.00 93.62 116 GLU A CA 1
ATOM 915 C C . GLU A 1 116 ? 0.706 13.375 -12.087 1.00 93.62 116 GLU A C 1
ATOM 917 O O . GLU A 1 116 ? 0.563 12.656 -11.094 1.00 93.62 116 GLU A O 1
ATOM 922 N N . ILE A 1 117 ? 1.788 13.283 -12.873 1.00 91.19 117 ILE A N 1
ATOM 923 C CA . ILE A 1 117 ? 2.799 12.204 -12.796 1.00 91.19 117 ILE A CA 1
ATOM 924 C C . ILE A 1 117 ? 3.362 11.998 -11.381 1.00 91.19 117 ILE A C 1
ATOM 926 O O . ILE A 1 117 ? 3.431 10.870 -10.896 1.00 91.19 117 ILE A O 1
ATOM 930 N N . ALA A 1 118 ? 3.688 13.076 -10.661 1.00 92.00 118 ALA A N 1
ATOM 931 C CA . ALA A 1 118 ? 4.223 12.980 -9.299 1.00 92.00 118 ALA A CA 1
ATOM 932 C C . ALA A 1 118 ? 3.240 12.329 -8.305 1.00 92.00 118 ALA A C 1
ATOM 934 O O . ALA A 1 118 ? 3.651 11.590 -7.408 1.00 92.00 118 ALA A O 1
ATOM 935 N N . LYS A 1 119 ? 1.930 12.575 -8.462 1.00 93.88 119 LYS A N 1
ATOM 936 C CA . LYS A 1 119 ? 0.909 11.939 -7.616 1.00 93.88 119 LYS A CA 1
ATOM 937 C C . LYS A 1 119 ? 0.671 10.493 -8.041 1.00 93.88 119 LYS A C 1
ATOM 939 O O . LYS A 1 119 ? 0.550 9.639 -7.164 1.00 93.88 119 LYS A O 1
ATOM 944 N N . CYS A 1 120 ? 0.695 10.213 -9.349 1.00 95.12 120 CYS A N 1
ATOM 945 C CA . CYS A 1 120 ? 0.659 8.846 -9.871 1.00 95.12 120 CYS A CA 1
ATOM 946 C C . CYS A 1 120 ? 1.783 8.004 -9.266 1.00 95.12 120 CYS A C 1
ATOM 948 O O . CYS A 1 120 ? 1.504 6.932 -8.737 1.00 95.12 120 CYS A O 1
ATOM 950 N N . LEU A 1 121 ? 3.018 8.519 -9.265 1.00 95.00 121 LEU A N 1
ATOM 951 C CA . LEU A 1 121 ? 4.190 7.835 -8.717 1.00 95.00 121 LEU A CA 1
ATOM 952 C C . LEU A 1 121 ? 4.000 7.451 -7.241 1.00 95.00 121 LEU A C 1
ATOM 954 O O . LEU A 1 121 ? 4.269 6.319 -6.843 1.00 95.00 121 LEU A O 1
ATOM 958 N N . SER A 1 122 ? 3.488 8.375 -6.426 1.00 95.44 122 SER A N 1
ATOM 959 C CA . SER A 1 122 ? 3.214 8.093 -5.014 1.00 95.44 122 SER A CA 1
ATOM 960 C C . SER A 1 122 ? 2.141 7.011 -4.839 1.00 95.44 122 SER A C 1
ATOM 962 O O . SER A 1 122 ? 2.316 6.079 -4.050 1.00 95.44 122 SER A O 1
ATOM 964 N N . THR A 1 123 ? 1.067 7.082 -5.631 1.00 96.06 123 THR A N 1
ATOM 965 C CA . THR A 1 123 ? -0.037 6.114 -5.602 1.00 96.06 123 THR A CA 1
ATOM 966 C C . THR A 1 123 ? 0.417 4.714 -6.023 1.00 96.06 123 THR A C 1
ATOM 968 O O . THR A 1 123 ? 0.141 3.748 -5.310 1.00 96.06 123 THR A O 1
ATOM 971 N N . ILE A 1 124 ? 1.140 4.579 -7.143 1.00 96.00 124 ILE A N 1
ATOM 972 C CA . ILE A 1 124 ? 1.622 3.274 -7.626 1.00 96.00 124 ILE A CA 1
ATOM 973 C C . ILE A 1 124 ? 2.650 2.677 -6.666 1.00 96.00 124 ILE A C 1
ATOM 975 O O . ILE A 1 124 ? 2.597 1.480 -6.397 1.00 96.00 124 ILE A O 1
ATOM 979 N N . LYS A 1 125 ? 3.518 3.498 -6.059 1.00 96.69 125 LYS A N 1
ATOM 980 C CA . LYS A 1 125 ? 4.443 3.034 -5.019 1.00 96.69 125 LYS A CA 1
ATOM 981 C C . LYS A 1 125 ? 3.684 2.423 -3.843 1.00 96.69 125 LYS A C 1
ATOM 983 O O . LYS A 1 125 ? 4.057 1.362 -3.346 1.00 96.69 125 LYS A O 1
ATOM 988 N N . PHE A 1 126 ? 2.579 3.036 -3.422 1.00 97.69 126 PHE A N 1
ATOM 989 C CA . PHE A 1 126 ? 1.769 2.460 -2.354 1.00 97.69 126 PHE A CA 1
ATOM 990 C C . PHE A 1 126 ? 1.087 1.152 -2.765 1.00 97.69 126 PHE A C 1
ATOM 992 O O . PHE A 1 126 ? 1.128 0.181 -2.008 1.00 97.69 126 PHE A O 1
ATOM 999 N N . VAL A 1 127 ? 0.541 1.080 -3.982 1.00 97.69 127 VAL A N 1
ATOM 1000 C CA . VAL A 1 127 ? -0.010 -0.172 -4.527 1.00 97.69 127 VAL A CA 1
ATOM 1001 C C . VAL A 1 127 ? 1.051 -1.280 -4.548 1.00 97.69 127 VAL A C 1
ATOM 1003 O O . VAL A 1 127 ? 0.763 -2.391 -4.107 1.00 97.69 127 VAL A O 1
ATOM 1006 N N . ALA A 1 128 ? 2.283 -0.980 -4.971 1.00 97.19 128 ALA A N 1
ATOM 1007 C CA . ALA A 1 128 ? 3.387 -1.940 -5.012 1.00 97.19 128 ALA A CA 1
ATOM 1008 C C . ALA A 1 128 ? 3.668 -2.551 -3.632 1.00 97.19 128 ALA A C 1
ATOM 1010 O O . ALA A 1 128 ? 3.718 -3.772 -3.488 1.00 97.19 128 ALA A O 1
ATOM 1011 N N . HIS A 1 129 ? 3.773 -1.723 -2.590 1.00 97.19 129 HIS A N 1
ATOM 1012 C CA . HIS A 1 129 ? 4.010 -2.229 -1.238 1.00 97.19 129 HIS A CA 1
ATOM 1013 C C . HIS A 1 129 ? 2.810 -2.996 -0.654 1.00 97.19 129 HIS A C 1
ATOM 1015 O O . HIS A 1 129 ? 3.017 -3.926 0.124 1.00 97.19 129 HIS A O 1
ATOM 1021 N N . LEU A 1 130 ? 1.569 -2.660 -1.027 1.00 97.25 130 LEU A N 1
ATOM 1022 C CA . LEU A 1 130 ? 0.392 -3.447 -0.630 1.00 97.25 130 LEU A CA 1
ATOM 1023 C C . LEU A 1 130 ? 0.359 -4.826 -1.306 1.00 97.25 130 LEU A C 1
ATOM 1025 O O . LEU A 1 130 ? -0.052 -5.796 -0.670 1.00 97.25 130 LEU A O 1
ATOM 1029 N N . VAL A 1 131 ? 0.830 -4.927 -2.553 1.00 96.81 131 VAL A N 1
ATOM 1030 C CA . VAL A 1 131 ? 1.037 -6.213 -3.242 1.00 96.81 131 VAL A CA 1
ATOM 1031 C C . VAL A 1 131 ? 2.162 -7.007 -2.578 1.00 96.81 131 VAL A C 1
ATOM 1033 O O . VAL A 1 131 ? 2.011 -8.199 -2.323 1.00 96.81 131 VAL A O 1
ATOM 1036 N N . ASN A 1 132 ? 3.268 -6.357 -2.204 1.00 95.75 132 ASN A N 1
ATOM 1037 C CA . ASN A 1 132 ? 4.360 -7.028 -1.495 1.00 95.75 132 ASN A CA 1
ATOM 1038 C C . ASN A 1 132 ? 3.915 -7.632 -0.155 1.00 95.75 132 ASN A C 1
ATOM 1040 O O . ASN A 1 132 ? 4.354 -8.724 0.201 1.00 95.75 132 ASN A O 1
ATOM 1044 N N . GLN A 1 133 ? 3.029 -6.935 0.560 1.00 95.12 133 GLN A N 1
ATOM 1045 C CA . GLN A 1 133 ? 2.434 -7.373 1.825 1.00 95.12 133 GLN A CA 1
ATOM 1046 C C . GLN A 1 133 ? 1.218 -8.305 1.642 1.00 95.12 133 GLN A C 1
ATOM 1048 O O . GLN A 1 133 ? 0.543 -8.607 2.624 1.00 95.12 133 GLN A O 1
ATOM 1053 N N . ASN A 1 134 ? 0.910 -8.745 0.411 1.00 94.94 134 ASN A N 1
ATOM 1054 C CA . ASN A 1 134 ? -0.223 -9.622 0.079 1.00 94.94 134 ASN A CA 1
ATOM 1055 C C . ASN A 1 134 ? -1.605 -9.087 0.515 1.00 94.94 134 ASN A C 1
ATOM 1057 O O . ASN A 1 134 ? -2.551 -9.852 0.690 1.00 94.94 134 ASN A O 1
ATOM 1061 N N . VAL A 1 135 ? -1.755 -7.767 0.657 1.00 96.19 135 VAL A N 1
ATOM 1062 C CA . VAL A 1 135 ? -3.067 -7.129 0.870 1.00 96.19 135 VAL A CA 1
ATOM 1063 C C . VAL A 1 135 ? -3.839 -7.070 -0.445 1.00 96.19 135 VAL A C 1
ATOM 1065 O O . VAL A 1 135 ? -5.047 -7.290 -0.474 1.00 96.19 135 VAL A O 1
ATOM 1068 N N . LEU A 1 136 ? -3.132 -6.786 -1.540 1.00 96.81 136 LEU A N 1
ATOM 1069 C CA . LEU A 1 136 ? -3.671 -6.789 -2.895 1.00 96.81 136 LEU A CA 1
ATOM 1070 C C . LEU A 1 136 ? -3.063 -7.942 -3.682 1.00 96.81 136 LEU A C 1
ATOM 1072 O O . LEU A 1 136 ? -1.864 -8.194 -3.587 1.00 96.81 136 LEU A O 1
ATOM 1076 N N . HIS A 1 137 ? -3.883 -8.613 -4.481 1.00 96.06 137 HIS A N 1
ATOM 1077 C CA . HIS A 1 137 ? -3.408 -9.688 -5.342 1.00 96.06 137 HIS A CA 1
ATOM 1078 C C . HIS A 1 137 ? -2.516 -9.128 -6.454 1.00 96.06 137 HIS A C 1
ATOM 1080 O O . HIS A 1 137 ? -2.828 -8.103 -7.055 1.00 96.06 137 HIS A O 1
ATOM 1086 N N . GLU A 1 138 ? -1.441 -9.827 -6.804 1.00 94.12 138 GLU A N 1
ATOM 1087 C CA . GLU A 1 138 ? -0.459 -9.412 -7.810 1.00 94.12 138 GLU A CA 1
ATOM 1088 C C . GLU A 1 138 ? -1.022 -9.181 -9.223 1.00 94.12 138 GLU A C 1
ATOM 1090 O O . GLU A 1 138 ? -0.377 -8.531 -10.047 1.00 94.12 138 GLU A O 1
ATOM 1095 N N . ILE A 1 139 ? -2.242 -9.648 -9.509 1.00 94.38 139 ILE A N 1
ATOM 1096 C CA . ILE A 1 139 ? -2.925 -9.385 -10.779 1.00 94.38 139 ILE A CA 1
ATOM 1097 C C . ILE A 1 139 ? -3.093 -7.876 -11.009 1.00 94.38 139 ILE A C 1
ATOM 1099 O O . ILE A 1 139 ? -2.906 -7.429 -12.140 1.00 94.38 139 ILE A O 1
ATOM 1103 N N . ILE A 1 140 ? -3.347 -7.071 -9.966 1.00 95.75 140 ILE A N 1
ATOM 1104 C CA . ILE A 1 140 ? -3.462 -5.612 -10.136 1.00 95.75 140 ILE A CA 1
ATOM 1105 C C . ILE A 1 140 ? -2.134 -4.975 -10.558 1.00 95.75 140 ILE A C 1
ATOM 1107 O O . ILE A 1 140 ? -2.124 -4.053 -11.370 1.00 95.75 140 ILE A O 1
ATOM 1111 N N . ALA A 1 141 ? -1.004 -5.495 -10.068 1.00 95.88 141 ALA A N 1
ATOM 1112 C CA . ALA A 1 141 ? 0.316 -5.013 -10.457 1.00 95.88 141 ALA A CA 1
ATOM 1113 C C . ALA A 1 141 ? 0.599 -5.305 -11.937 1.00 95.88 141 ALA A C 1
ATOM 1115 O O . ALA A 1 141 ? 1.067 -4.430 -12.664 1.00 95.88 141 ALA A O 1
ATOM 1116 N N . LEU A 1 142 ? 0.250 -6.504 -12.413 1.00 94.94 142 LEU A N 1
ATOM 1117 C CA . LEU A 1 142 ? 0.378 -6.851 -13.830 1.00 94.94 142 LEU A CA 1
ATOM 1118 C C . LEU A 1 142 ? -0.565 -6.026 -14.712 1.00 94.94 142 LEU A C 1
ATOM 1120 O O . LEU A 1 142 ? -0.141 -5.547 -15.759 1.00 94.94 142 LEU A O 1
ATOM 1124 N N . GLN A 1 143 ? -1.815 -5.814 -14.290 1.00 95.31 143 GLN A N 1
ATOM 1125 C CA . GLN A 1 143 ? -2.770 -4.974 -15.020 1.00 95.31 143 GLN A CA 1
ATOM 1126 C C . GLN A 1 143 ? -2.283 -3.527 -15.146 1.00 95.31 143 GLN A C 1
ATOM 1128 O O . GLN A 1 143 ? -2.359 -2.960 -16.233 1.00 95.31 143 GLN A O 1
ATOM 1133 N N . LEU A 1 144 ? -1.742 -2.945 -14.069 1.00 95.56 144 LEU A N 1
ATOM 1134 C CA . LEU A 1 144 ? -1.153 -1.604 -14.096 1.00 95.56 144 LEU A CA 1
ATOM 1135 C C . LEU A 1 144 ? 0.040 -1.523 -15.056 1.00 95.56 144 LEU A C 1
ATOM 1137 O O . LEU A 1 144 ? 0.110 -0.596 -15.857 1.00 95.56 144 LEU A O 1
ATOM 1141 N N . LEU A 1 145 ? 0.947 -2.504 -15.021 1.00 96.19 145 LEU A N 1
ATOM 1142 C CA . LEU A 1 145 ? 2.102 -2.546 -15.925 1.00 96.19 145 LEU A CA 1
ATOM 1143 C C . LEU A 1 145 ? 1.690 -2.704 -17.389 1.00 96.19 145 LEU A C 1
ATOM 1145 O O . LEU A 1 145 ? 2.227 -2.017 -18.252 1.00 96.19 145 LEU A O 1
ATOM 1149 N N . LEU A 1 146 ? 0.721 -3.574 -17.677 1.00 94.38 146 LEU A N 1
ATOM 1150 C CA . LEU A 1 146 ? 0.187 -3.743 -19.028 1.00 94.38 146 LEU A CA 1
ATOM 1151 C C . LEU A 1 146 ? -0.495 -2.469 -19.530 1.00 94.38 146 LEU A C 1
ATOM 1153 O O . LEU A 1 146 ? -0.312 -2.108 -20.688 1.00 94.38 146 LEU A O 1
ATOM 1157 N N . PHE A 1 147 ? -1.244 -1.780 -18.666 1.00 94.81 147 PHE A N 1
ATOM 1158 C CA . PHE A 1 147 ? -1.873 -0.505 -18.995 1.00 94.81 147 PHE A CA 1
ATOM 1159 C C . PHE A 1 147 ? -0.831 0.568 -19.340 1.00 94.81 147 PHE A C 1
ATOM 1161 O O . PHE A 1 147 ? -0.927 1.182 -20.399 1.00 94.81 147 PHE A O 1
ATOM 1168 N N . LEU A 1 148 ? 0.190 0.742 -18.492 1.00 94.62 148 LEU A N 1
ATOM 1169 C CA . LEU A 1 148 ? 1.252 1.731 -18.706 1.00 94.62 148 LEU A CA 1
ATOM 1170 C C . LEU A 1 148 ? 2.094 1.429 -19.955 1.00 94.62 148 LEU A C 1
ATOM 1172 O O . LEU A 1 148 ? 2.517 2.351 -20.639 1.00 94.62 148 LEU A O 1
ATOM 1176 N N . LEU A 1 149 ? 2.326 0.152 -20.277 1.00 94.00 149 LEU A N 1
ATOM 1177 C CA . LEU A 1 149 ? 3.217 -0.264 -21.369 1.00 94.00 149 LEU A CA 1
ATOM 1178 C C . LEU A 1 149 ? 2.506 -0.570 -22.696 1.00 94.00 149 LEU A C 1
ATOM 1180 O O . LEU A 1 149 ? 3.170 -0.994 -23.641 1.00 94.00 149 LEU A O 1
ATOM 1184 N N . HIS A 1 150 ? 1.186 -0.382 -22.795 1.00 90.19 150 HIS A N 1
ATOM 1185 C CA . HIS A 1 150 ? 0.452 -0.674 -24.030 1.00 90.19 150 HIS A CA 1
ATOM 1186 C C . HIS A 1 150 ? 0.802 0.304 -25.164 1.00 90.19 150 HIS A C 1
ATOM 1188 O O . HIS A 1 150 ? 1.119 -0.131 -26.265 1.00 90.19 150 HIS A O 1
ATOM 1194 N N . ASN A 1 151 ? 0.774 1.610 -24.883 1.00 86.44 151 ASN A N 1
ATOM 1195 C CA . ASN A 1 151 ? 1.226 2.681 -25.779 1.00 86.44 151 ASN A CA 1
ATOM 1196 C C . ASN A 1 151 ? 1.936 3.755 -24.938 1.00 86.44 151 ASN A C 1
ATOM 1198 O O . ASN A 1 151 ? 1.345 4.804 -24.676 1.00 86.44 151 ASN A O 1
ATOM 1202 N N . PRO A 1 152 ? 3.153 3.469 -24.447 1.00 89.75 152 PRO A N 1
ATOM 1203 C CA . PRO A 1 152 ? 3.764 4.274 -23.403 1.00 89.75 152 PRO A CA 1
ATOM 1204 C C . PRO A 1 152 ? 4.329 5.590 -23.948 1.00 89.75 152 PRO A C 1
ATOM 1206 O O . PRO A 1 152 ? 5.052 5.609 -24.947 1.00 89.75 152 PRO A O 1
ATOM 1209 N N . SER A 1 153 ? 4.057 6.682 -23.243 1.00 90.81 153 SER A N 1
ATOM 1210 C CA . SER A 1 153 ? 4.885 7.890 -23.264 1.00 90.81 153 SER A CA 1
ATOM 1211 C C . SER A 1 153 ? 6.154 7.698 -22.421 1.00 90.81 153 SER A C 1
ATOM 1213 O O . SER A 1 153 ? 6.257 6.744 -21.650 1.00 90.81 153 SER A O 1
ATOM 1215 N N . ASP A 1 154 ? 7.129 8.606 -22.534 1.00 90.38 154 ASP A N 1
ATOM 1216 C CA . ASP A 1 154 ? 8.349 8.547 -21.710 1.00 90.38 154 ASP A CA 1
ATOM 1217 C C . ASP A 1 154 ? 8.032 8.554 -20.199 1.00 90.38 154 ASP A C 1
ATOM 1219 O O . ASP A 1 154 ? 8.648 7.803 -19.439 1.00 90.38 154 ASP A O 1
ATOM 1223 N N . ASP A 1 155 ? 7.021 9.322 -19.775 1.00 91.81 155 ASP A N 1
ATOM 1224 C CA . ASP A 1 155 ? 6.565 9.369 -18.380 1.00 91.81 155 ASP A CA 1
ATOM 1225 C C . ASP A 1 155 ? 5.911 8.043 -17.946 1.00 91.81 155 ASP A C 1
ATOM 1227 O O . ASP A 1 155 ? 6.103 7.598 -16.813 1.00 91.81 155 ASP A O 1
ATOM 1231 N N . ASP A 1 156 ? 5.178 7.369 -18.841 1.00 94.06 156 ASP A N 1
ATOM 1232 C CA . ASP A 1 156 ? 4.578 6.058 -18.554 1.00 94.06 156 ASP A CA 1
ATOM 1233 C C . ASP A 1 156 ? 5.643 4.984 -18.347 1.00 94.06 156 ASP A C 1
ATOM 1235 O O . ASP A 1 156 ? 5.516 4.141 -17.454 1.00 94.06 156 ASP A O 1
ATOM 1239 N N . VAL A 1 157 ? 6.711 5.025 -19.154 1.00 93.56 157 VAL A N 1
ATOM 1240 C CA . VAL A 1 157 ? 7.858 4.128 -18.986 1.00 93.56 157 VAL A CA 1
ATOM 1241 C C . VAL A 1 157 ? 8.537 4.388 -17.643 1.00 93.56 157 VAL A C 1
ATOM 1243 O O . VAL A 1 157 ? 8.841 3.430 -16.935 1.00 93.56 157 VAL A O 1
ATOM 1246 N N . GLU A 1 158 ? 8.731 5.651 -17.256 1.00 93.62 158 GLU A N 1
ATOM 1247 C CA . GLU A 1 158 ? 9.295 6.005 -15.948 1.00 93.62 158 GLU A CA 1
ATOM 1248 C C . GLU A 1 158 ? 8.427 5.475 -14.796 1.00 93.62 158 GLU A C 1
ATOM 1250 O O . GLU A 1 158 ? 8.936 4.777 -13.915 1.00 93.62 158 GLU A O 1
ATOM 1255 N N . LEU A 1 159 ? 7.109 5.704 -14.839 1.00 95.44 159 LEU A N 1
ATOM 1256 C CA . LEU A 1 159 ? 6.168 5.174 -13.845 1.00 95.44 159 LEU A CA 1
ATOM 1257 C C . LEU A 1 159 ? 6.218 3.641 -13.773 1.00 95.44 159 LEU A C 1
ATOM 1259 O O . LEU A 1 159 ? 6.241 3.075 -12.677 1.00 95.44 159 LEU A O 1
ATOM 1263 N N . ALA A 1 160 ? 6.260 2.958 -14.920 1.00 96.50 160 ALA A N 1
ATOM 1264 C CA . ALA A 1 160 ? 6.335 1.503 -14.972 1.00 96.50 160 ALA A CA 1
ATOM 1265 C C . ALA A 1 160 ? 7.653 0.977 -14.382 1.00 96.50 160 ALA A C 1
ATOM 1267 O O . ALA A 1 160 ? 7.638 0.009 -13.622 1.00 96.50 160 ALA A O 1
ATOM 1268 N N . ILE A 1 161 ? 8.786 1.617 -14.684 1.00 95.06 161 ILE A N 1
ATOM 1269 C CA . ILE A 1 161 ? 10.098 1.240 -14.143 1.00 95.06 161 ILE A CA 1
ATOM 1270 C C . ILE A 1 161 ? 10.118 1.401 -12.624 1.00 95.06 161 ILE A C 1
ATOM 1272 O O . ILE A 1 161 ? 10.504 0.464 -11.924 1.00 95.06 161 ILE A O 1
ATOM 1276 N N . GLU A 1 162 ? 9.673 2.548 -12.106 1.00 94.94 162 GLU A N 1
ATOM 1277 C CA . GLU A 1 162 ? 9.601 2.785 -10.660 1.00 94.94 162 GLU A CA 1
ATOM 1278 C C . GLU A 1 162 ? 8.672 1.779 -9.970 1.00 94.94 162 GLU A C 1
ATOM 1280 O O . GLU A 1 162 ? 9.006 1.237 -8.919 1.00 94.94 162 GLU A O 1
ATOM 1285 N N . PHE A 1 163 ? 7.549 1.423 -10.594 1.00 96.44 163 PHE A N 1
ATOM 1286 C CA . PHE A 1 163 ? 6.655 0.402 -10.052 1.00 96.44 163 PHE A CA 1
ATOM 1287 C C . PHE A 1 163 ? 7.296 -0.996 -9.999 1.00 96.44 163 PHE A C 1
ATOM 1289 O O . PHE A 1 163 ? 7.169 -1.692 -8.986 1.00 96.44 163 PHE A O 1
ATOM 1296 N N . VAL A 1 164 ? 8.027 -1.413 -11.046 1.00 96.19 164 VAL A N 1
ATOM 1297 C CA . VAL A 1 164 ? 8.751 -2.701 -11.047 1.00 96.19 164 VAL A CA 1
ATOM 1298 C C . VAL A 1 164 ? 9.892 -2.705 -10.033 1.00 96.19 164 VAL A C 1
ATOM 1300 O O . VAL A 1 164 ? 10.144 -3.749 -9.435 1.00 96.19 164 VAL A O 1
ATOM 1303 N N . LYS A 1 165 ? 10.569 -1.578 -9.785 1.00 94.75 165 LYS A N 1
ATOM 1304 C CA . LYS A 1 165 ? 11.600 -1.507 -8.735 1.00 94.75 165 LYS A CA 1
ATOM 1305 C C . LYS A 1 165 ? 11.037 -1.876 -7.361 1.00 94.75 165 LYS A C 1
ATOM 1307 O O . LYS A 1 165 ? 11.691 -2.611 -6.628 1.00 94.75 165 LYS A O 1
ATOM 1312 N N . GLU A 1 166 ? 9.821 -1.429 -7.051 1.00 95.00 166 GLU A N 1
ATOM 1313 C CA . GLU A 1 166 ? 9.194 -1.629 -5.738 1.00 95.00 166 GLU A CA 1
ATOM 1314 C C . GLU A 1 166 ? 8.564 -3.027 -5.566 1.00 95.00 166 GLU A C 1
ATOM 1316 O O . GLU A 1 166 ? 8.677 -3.619 -4.494 1.00 95.00 166 GLU A O 1
ATOM 1321 N N . CYS A 1 167 ? 7.905 -3.590 -6.593 1.00 95.69 167 CYS A N 1
ATOM 1322 C CA . CYS A 1 167 ? 7.212 -4.895 -6.492 1.00 95.69 167 CYS A CA 1
ATOM 1323 C C . CYS A 1 167 ? 7.838 -6.047 -7.298 1.00 95.69 167 CYS A C 1
ATOM 1325 O O . CYS A 1 167 ? 7.349 -7.181 -7.262 1.00 95.69 167 CYS A O 1
ATOM 1327 N N . GLY A 1 168 ? 8.937 -5.800 -8.012 1.00 94.12 168 GLY A N 1
ATOM 1328 C CA . GLY A 1 168 ? 9.544 -6.759 -8.937 1.00 94.12 168 GLY A CA 1
ATOM 1329 C C . GLY A 1 168 ? 10.016 -8.047 -8.269 1.00 94.12 168 GLY A C 1
ATOM 1330 O O . GLY A 1 168 ? 9.843 -9.128 -8.837 1.00 94.12 168 GLY A O 1
ATOM 1331 N N . GLN A 1 169 ? 10.527 -7.974 -7.033 1.00 94.88 169 GLN A N 1
ATOM 1332 C CA . GLN A 1 169 ? 10.911 -9.178 -6.293 1.00 94.88 169 GLN A CA 1
ATOM 1333 C C . GLN A 1 169 ? 9.697 -10.073 -6.004 1.00 94.88 169 GLN A C 1
ATOM 1335 O O . GLN A 1 169 ? 9.763 -11.282 -6.230 1.00 94.88 169 GLN A O 1
ATOM 1340 N N . LYS A 1 170 ? 8.577 -9.486 -5.560 1.00 94.50 170 LYS A N 1
ATOM 1341 C CA . LYS A 1 170 ? 7.340 -10.222 -5.273 1.00 94.50 170 LYS A CA 1
ATOM 1342 C C . LYS A 1 170 ? 6.761 -10.847 -6.540 1.00 94.50 170 LYS A C 1
ATOM 1344 O O . LYS A 1 170 ? 6.429 -12.030 -6.544 1.00 94.50 170 LYS A O 1
ATOM 1349 N N . LEU A 1 171 ? 6.710 -10.086 -7.634 1.00 94.69 171 LEU A N 1
ATOM 1350 C CA . LEU A 1 171 ? 6.249 -10.587 -8.932 1.00 94.69 171 LEU A CA 1
ATOM 1351 C C . LEU A 1 171 ? 7.118 -11.734 -9.454 1.00 94.69 171 LEU A C 1
ATOM 1353 O O . LEU A 1 171 ? 6.588 -12.690 -10.008 1.00 94.69 171 LEU A O 1
ATOM 1357 N N . SER A 1 172 ? 8.432 -11.681 -9.234 1.00 94.19 172 SER A N 1
ATOM 1358 C CA . SER A 1 172 ? 9.352 -12.757 -9.617 1.00 94.19 172 SER A CA 1
ATOM 1359 C C . SER A 1 172 ? 9.074 -14.066 -8.863 1.00 94.19 172 SER A C 1
ATOM 1361 O O . SER A 1 172 ? 9.217 -15.147 -9.430 1.00 94.19 172 SER A O 1
ATOM 1363 N N . GLN A 1 173 ? 8.640 -13.976 -7.601 1.00 92.56 173 GLN A N 1
ATOM 1364 C CA . GLN A 1 173 ? 8.317 -15.135 -6.763 1.00 92.56 173 GLN A CA 1
ATOM 1365 C C . GLN A 1 173 ? 6.950 -15.740 -7.097 1.00 92.56 173 GLN A C 1
ATOM 1367 O O . GLN A 1 173 ? 6.830 -16.959 -7.176 1.00 92.56 173 GLN A O 1
ATOM 1372 N N . VAL A 1 174 ? 5.928 -14.898 -7.290 1.00 92.94 174 VAL A N 1
ATOM 1373 C CA . VAL A 1 174 ? 4.538 -15.358 -7.449 1.00 92.94 174 VAL A CA 1
ATOM 1374 C C . VAL A 1 174 ? 4.173 -15.595 -8.916 1.00 92.94 174 VAL A C 1
ATOM 1376 O O . VAL A 1 174 ? 3.560 -16.606 -9.248 1.00 92.94 174 VAL A O 1
ATOM 1379 N N . ASN A 1 175 ? 4.579 -14.700 -9.823 1.00 92.88 175 ASN A N 1
ATOM 1380 C CA . ASN A 1 175 ? 4.252 -14.791 -11.246 1.00 92.88 175 ASN A CA 1
ATOM 1381 C C . ASN A 1 175 ? 5.445 -14.430 -12.160 1.00 92.88 175 ASN A C 1
ATOM 1383 O O . ASN A 1 175 ? 5.440 -13.395 -12.841 1.00 92.88 175 ASN A O 1
ATOM 1387 N N . PRO A 1 176 ? 6.462 -15.312 -12.249 1.00 93.56 176 PRO A N 1
ATOM 1388 C CA . PRO A 1 176 ? 7.646 -15.067 -13.072 1.00 93.56 176 PRO A CA 1
ATOM 1389 C C . PRO A 1 176 ? 7.318 -14.972 -14.567 1.00 93.56 176 PRO A C 1
ATOM 1391 O O . PRO A 1 176 ? 7.991 -14.255 -15.304 1.00 93.56 176 PRO A O 1
ATOM 1394 N N . ARG A 1 177 ? 6.273 -15.669 -15.038 1.00 94.12 177 ARG A N 1
ATOM 1395 C CA . ARG A 1 177 ? 5.843 -15.618 -16.446 1.00 94.12 177 ARG A CA 1
ATOM 1396 C C . ARG A 1 177 ? 5.307 -14.236 -16.811 1.00 94.12 177 ARG A C 1
ATOM 1398 O O . ARG A 1 177 ? 5.727 -13.681 -17.824 1.00 94.12 177 ARG A O 1
ATOM 1405 N N . GLY A 1 178 ? 4.432 -13.678 -15.972 1.00 92.38 178 GLY A N 1
ATOM 1406 C CA . GLY A 1 178 ? 3.909 -12.324 -16.140 1.00 92.38 178 GLY A CA 1
ATOM 1407 C C . GLY A 1 178 ? 5.033 -11.291 -16.143 1.00 92.38 178 GLY A C 1
ATOM 1408 O O . GLY A 1 178 ? 5.130 -10.493 -17.072 1.00 92.38 178 GLY A O 1
ATOM 1409 N N . LEU A 1 179 ? 5.951 -11.377 -15.175 1.00 93.56 179 LEU A N 1
ATOM 1410 C CA . LEU A 1 179 ? 7.097 -10.471 -15.097 1.00 93.56 179 LEU A CA 1
ATOM 1411 C C . LEU A 1 179 ? 8.005 -10.563 -16.338 1.00 93.56 179 LEU A C 1
ATOM 1413 O O . LEU A 1 179 ? 8.378 -9.540 -16.906 1.00 93.56 179 LEU A O 1
ATOM 1417 N N . ASN A 1 180 ? 8.318 -11.771 -16.816 1.00 94.19 180 ASN A N 1
ATOM 1418 C CA . ASN A 1 180 ? 9.136 -11.961 -18.020 1.00 94.19 180 ASN A CA 1
ATOM 1419 C C . ASN A 1 180 ? 8.483 -11.379 -19.285 1.00 94.19 180 ASN A C 1
ATOM 1421 O O . ASN A 1 180 ? 9.188 -10.875 -20.163 1.00 94.19 180 ASN A O 1
ATOM 1425 N N . SER A 1 181 ? 7.150 -11.411 -19.374 1.00 95.25 181 SER A N 1
ATOM 1426 C CA . SER A 1 181 ? 6.418 -10.744 -20.456 1.00 95.25 181 SER A CA 1
ATOM 1427 C C . SER A 1 181 ? 6.636 -9.230 -20.415 1.00 95.25 181 SER A C 1
ATOM 1429 O O . SER A 1 181 ? 6.949 -8.635 -21.441 1.00 95.25 181 SER A O 1
ATOM 1431 N N . ILE A 1 182 ? 6.558 -8.618 -19.230 1.00 95.25 182 ILE A N 1
ATOM 1432 C CA . ILE A 1 182 ? 6.811 -7.182 -19.041 1.00 95.25 182 ILE A CA 1
ATOM 1433 C C . ILE A 1 182 ? 8.254 -6.808 -19.426 1.00 95.25 182 ILE A C 1
ATOM 1435 O O . ILE A 1 182 ? 8.475 -5.833 -20.141 1.00 95.25 182 ILE A O 1
ATOM 1439 N N . PHE A 1 183 ? 9.246 -7.613 -19.032 1.00 94.56 183 PHE A N 1
ATOM 1440 C CA . PHE A 1 183 ? 10.644 -7.397 -19.433 1.00 94.56 183 PHE A CA 1
ATOM 1441 C C . PHE A 1 183 ? 10.883 -7.559 -20.938 1.00 94.56 183 PHE A C 1
ATOM 1443 O O . PHE A 1 183 ? 11.766 -6.901 -21.493 1.00 94.56 183 PHE A O 1
ATOM 1450 N N . SER A 1 184 ? 10.097 -8.400 -21.612 1.00 94.06 184 SER A N 1
ATOM 1451 C CA . SER A 1 184 ? 10.142 -8.506 -23.073 1.00 94.06 184 SER A CA 1
ATOM 1452 C C . SER A 1 184 ? 9.668 -7.202 -23.720 1.00 94.06 184 SER A C 1
ATOM 1454 O O . SER A 1 184 ? 10.366 -6.672 -24.581 1.00 94.06 184 SER A O 1
ATOM 1456 N N . THR A 1 185 ? 8.580 -6.611 -23.215 1.00 93.44 185 THR A N 1
ATOM 1457 C CA . THR A 1 185 ? 8.107 -5.290 -23.654 1.00 93.44 185 THR A CA 1
ATOM 1458 C C . THR A 1 185 ? 9.153 -4.199 -23.410 1.00 93.44 185 THR A C 1
ATOM 1460 O O . THR A 1 185 ? 9.459 -3.438 -24.325 1.00 93.44 185 THR A O 1
ATOM 1463 N N . PHE A 1 186 ? 9.788 -4.152 -22.231 1.00 94.19 186 PHE A N 1
ATOM 1464 C CA . PHE A 1 186 ? 10.882 -3.203 -21.969 1.00 94.19 186 PHE A CA 1
ATOM 1465 C C . PHE A 1 186 ? 12.069 -3.377 -22.927 1.00 94.19 186 PHE A C 1
ATOM 1467 O O . PHE A 1 186 ? 12.675 -2.392 -23.344 1.00 94.19 186 PHE A O 1
ATOM 1474 N N . LYS A 1 187 ? 12.396 -4.615 -23.320 1.00 93.25 187 LYS A N 1
ATOM 1475 C CA . LYS A 1 187 ? 13.457 -4.890 -24.300 1.00 93.25 187 LYS A CA 1
ATOM 1476 C C . LYS A 1 187 ? 13.115 -4.351 -25.688 1.00 93.25 187 LYS A C 1
ATOM 1478 O O . LYS A 1 187 ? 14.013 -3.899 -26.397 1.00 93.25 187 LYS A O 1
ATOM 1483 N N . ASP A 1 188 ? 11.852 -4.411 -26.088 1.00 92.75 188 ASP A N 1
ATOM 1484 C CA . ASP A 1 188 ? 11.411 -3.846 -27.362 1.00 92.75 188 ASP A CA 1
ATOM 1485 C C . ASP A 1 188 ? 11.372 -2.312 -27.309 1.00 92.75 188 ASP A C 1
ATOM 1487 O O . ASP A 1 188 ? 11.879 -1.663 -28.226 1.00 92.75 188 ASP A O 1
ATOM 1491 N N . LEU A 1 189 ? 10.934 -1.727 -26.189 1.00 91.06 189 LEU A N 1
ATOM 1492 C CA . LEU A 1 189 ? 11.016 -0.281 -25.940 1.00 91.06 189 LEU A CA 1
ATOM 1493 C C . LEU A 1 189 ? 12.460 0.241 -25.926 1.00 91.06 189 LEU A C 1
ATOM 1495 O O . LEU A 1 189 ? 12.717 1.342 -26.408 1.00 91.06 189 LEU A O 1
ATOM 1499 N N . LEU A 1 190 ? 13.429 -0.549 -25.459 1.00 90.56 190 LEU A N 1
ATOM 1500 C CA . LEU A 1 190 ? 14.848 -0.179 -25.494 1.00 90.56 190 LEU A CA 1
ATOM 1501 C C . LEU A 1 190 ? 15.362 0.026 -26.931 1.00 90.56 190 LEU A C 1
ATOM 1503 O O . LEU A 1 190 ? 16.187 0.902 -27.169 1.00 90.56 190 LEU A O 1
ATOM 1507 N N . LYS A 1 191 ? 14.865 -0.763 -27.894 1.00 88.44 191 LYS A N 1
ATOM 1508 C CA . LYS A 1 191 ? 15.258 -0.659 -29.312 1.00 88.44 191 LYS A CA 1
ATOM 1509 C C . LYS A 1 191 ? 14.597 0.527 -30.011 1.00 88.44 191 LYS A C 1
ATOM 1511 O O . LYS A 1 191 ? 15.177 1.086 -30.935 1.00 88.44 191 LYS A O 1
ATOM 1516 N N . ILE A 1 192 ? 13.369 0.851 -29.609 1.00 86.00 192 ILE A N 1
ATOM 1517 C CA . ILE A 1 192 ? 12.535 1.873 -30.251 1.00 86.00 192 ILE A CA 1
ATOM 1518 C C . ILE A 1 192 ? 12.813 3.263 -29.662 1.00 86.00 192 ILE A C 1
ATOM 1520 O O . ILE A 1 192 ? 12.749 4.258 -30.380 1.00 86.00 192 ILE A O 1
ATOM 1524 N N . SER A 1 193 ? 13.128 3.351 -28.366 1.00 81.50 193 SER A N 1
ATOM 1525 C CA . SER A 1 193 ? 13.250 4.632 -27.668 1.00 81.50 193 SER A CA 1
ATOM 1526 C C . SER A 1 193 ? 14.487 5.430 -28.104 1.00 81.50 193 SER A C 1
ATOM 1528 O O . SER A 1 193 ? 15.645 5.020 -27.963 1.00 81.50 193 SER A O 1
ATOM 1530 N N . SER A 1 194 ? 14.240 6.639 -28.606 1.00 80.81 194 SER A N 1
ATOM 1531 C CA . SER A 1 194 ? 15.282 7.621 -28.920 1.00 80.81 194 SER A CA 1
ATOM 1532 C C . SER A 1 194 ? 15.780 8.361 -27.675 1.00 80.81 194 SER A C 1
ATOM 1534 O O . SER A 1 194 ? 16.918 8.829 -27.668 1.00 80.81 194 SER A O 1
ATOM 1536 N N . ASN A 1 195 ? 14.963 8.434 -26.619 1.00 89.38 195 ASN A N 1
ATOM 1537 C CA . ASN A 1 195 ? 15.275 9.147 -25.385 1.00 89.38 195 ASN A CA 1
ATOM 1538 C C . ASN A 1 195 ? 16.352 8.417 -24.563 1.00 89.38 195 ASN A C 1
ATOM 1540 O O . ASN A 1 195 ? 16.161 7.293 -24.097 1.00 89.38 195 ASN A O 1
ATOM 1544 N N . GLU A 1 196 ? 17.493 9.079 -24.372 1.00 90.12 196 GLU A N 1
ATOM 1545 C CA . GLU A 1 196 ? 18.629 8.552 -23.613 1.00 90.12 196 GLU A CA 1
ATOM 1546 C C . GLU A 1 196 ? 18.285 8.308 -22.136 1.00 90.12 196 GLU A C 1
ATOM 1548 O O . GLU A 1 196 ? 18.712 7.306 -21.567 1.00 90.12 196 GLU A O 1
ATOM 1553 N N . ARG A 1 197 ? 17.450 9.161 -21.525 1.00 89.69 197 ARG A N 1
ATOM 1554 C CA . ARG A 1 197 ? 17.019 8.997 -20.127 1.00 89.69 197 ARG A CA 1
ATOM 1555 C C . ARG A 1 197 ? 16.235 7.701 -19.949 1.00 89.69 197 ARG A C 1
ATOM 1557 O O . ARG A 1 197 ? 16.582 6.896 -19.0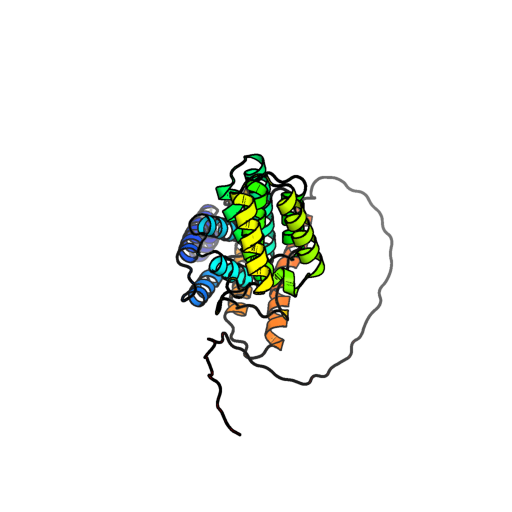86 1.00 89.69 197 ARG A O 1
ATOM 1564 N N . THR A 1 198 ? 15.220 7.489 -20.784 1.00 89.06 198 THR A N 1
ATOM 1565 C CA . THR A 1 198 ? 14.374 6.288 -20.761 1.00 89.06 198 THR A CA 1
ATOM 1566 C C . THR A 1 198 ? 15.217 5.031 -20.983 1.00 89.06 198 THR A C 1
ATOM 1568 O O . THR A 1 198 ? 15.082 4.054 -20.249 1.00 89.06 198 THR A O 1
ATOM 1571 N N . ARG A 1 199 ? 16.169 5.078 -21.926 1.00 89.62 199 ARG A N 1
ATOM 1572 C CA . ARG A 1 199 ? 17.112 3.983 -22.192 1.00 89.62 199 ARG A CA 1
ATOM 1573 C C . ARG A 1 199 ? 17.955 3.631 -20.964 1.00 89.62 199 ARG A C 1
ATOM 1575 O O . ARG A 1 199 ? 17.968 2.472 -20.556 1.00 89.62 199 ARG A O 1
ATOM 1582 N N . ASN A 1 200 ? 18.573 4.629 -20.332 1.00 92.62 200 ASN A N 1
ATOM 1583 C CA . ASN A 1 200 ? 19.405 4.438 -19.140 1.00 92.62 200 ASN A CA 1
ATOM 1584 C C . ASN A 1 200 ? 18.592 3.870 -17.962 1.00 92.62 200 ASN A C 1
ATOM 1586 O O . ASN A 1 200 ? 19.078 3.013 -17.223 1.00 92.62 200 ASN A O 1
ATOM 1590 N N . MET A 1 201 ? 17.337 4.303 -17.796 1.00 92.56 201 MET A N 1
ATOM 1591 C CA . MET A 1 201 ? 16.438 3.768 -16.767 1.00 92.56 201 MET A CA 1
ATOM 1592 C C . MET A 1 201 ? 16.072 2.299 -17.023 1.00 92.56 201 MET A C 1
ATOM 1594 O O . MET A 1 201 ? 16.068 1.500 -16.083 1.00 92.56 201 MET A O 1
ATOM 1598 N N . ILE A 1 202 ? 15.802 1.922 -18.279 1.00 93.50 202 ILE A N 1
A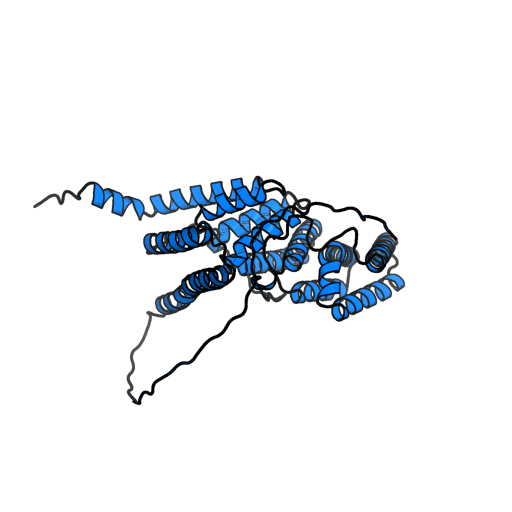TOM 1599 C CA . ILE A 1 202 ? 15.528 0.528 -18.657 1.00 93.50 202 ILE A CA 1
ATOM 1600 C C . ILE A 1 202 ? 16.775 -0.342 -18.440 1.00 93.50 202 ILE A C 1
ATOM 1602 O O . ILE A 1 202 ? 16.675 -1.444 -17.901 1.00 93.50 202 ILE A O 1
ATOM 1606 N N . GLU A 1 203 ? 17.961 0.137 -18.816 1.00 92.88 203 GLU A N 1
ATOM 1607 C CA . GLU A 1 203 ? 19.219 -0.585 -18.589 1.00 92.88 203 GLU A CA 1
ATOM 1608 C C . GLU A 1 203 ? 19.479 -0.823 -17.098 1.00 92.88 203 GLU A C 1
ATOM 1610 O O . GLU A 1 203 ? 19.777 -1.953 -16.700 1.00 92.88 203 GLU A O 1
ATOM 1615 N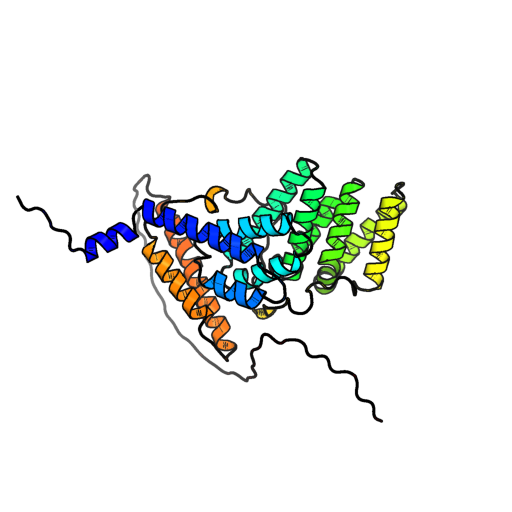 N . ALA A 1 204 ? 19.276 0.199 -16.260 1.00 93.00 204 ALA A N 1
ATOM 1616 C CA . ALA A 1 204 ? 19.352 0.064 -14.808 1.00 93.00 204 ALA A CA 1
ATOM 1617 C C . ALA A 1 204 ? 18.352 -0.980 -14.273 1.00 93.00 204 ALA A C 1
ATOM 1619 O O . ALA A 1 204 ? 18.691 -1.772 -13.391 1.00 93.00 204 ALA A O 1
ATOM 1620 N N . LEU A 1 205 ? 17.142 -1.052 -14.842 1.00 93.69 205 LEU A N 1
ATOM 1621 C CA . LEU A 1 205 ? 16.152 -2.065 -14.473 1.00 93.69 205 LEU A CA 1
ATOM 1622 C C . LEU A 1 205 ? 16.618 -3.495 -14.810 1.00 93.69 205 LEU A C 1
ATOM 1624 O O . LEU A 1 205 ? 16.406 -4.414 -14.017 1.00 93.69 205 LEU A O 1
ATOM 1628 N N . PHE A 1 206 ? 17.297 -3.704 -15.944 1.00 93.50 206 PHE A N 1
ATOM 1629 C CA . PHE A 1 206 ? 17.869 -5.013 -16.294 1.00 93.50 206 PHE A CA 1
ATOM 1630 C C . PHE A 1 206 ? 19.009 -5.436 -15.360 1.00 93.50 206 PHE A C 1
ATOM 1632 O O . PHE A 1 206 ? 19.171 -6.632 -15.106 1.00 93.50 206 PHE A O 1
ATOM 1639 N N . VAL A 1 207 ? 19.790 -4.488 -14.833 1.00 93.50 207 VAL A N 1
ATOM 1640 C CA . VAL A 1 207 ? 20.795 -4.776 -13.794 1.00 93.50 207 VAL A CA 1
ATOM 1641 C C . VAL A 1 207 ? 20.100 -5.274 -12.525 1.00 93.50 207 VAL A C 1
ATOM 1643 O O . VAL A 1 207 ? 20.410 -6.367 -12.054 1.00 93.50 207 VAL A O 1
ATOM 1646 N N . LEU A 1 208 ? 19.064 -4.567 -12.060 1.00 91.56 208 LEU A N 1
ATOM 1647 C CA . LEU A 1 208 ? 18.276 -4.980 -10.891 1.00 91.56 208 LEU A CA 1
ATOM 1648 C C . LEU A 1 208 ? 17.642 -6.370 -11.058 1.00 91.56 208 LEU A C 1
ATOM 1650 O O . LEU A 1 208 ? 17.619 -7.161 -10.111 1.00 91.56 208 LEU A O 1
ATOM 1654 N N . GLN A 1 209 ? 17.160 -6.697 -12.262 1.00 90.88 209 GLN A N 1
ATOM 1655 C CA . GLN A 1 209 ? 16.616 -8.021 -12.569 1.00 90.88 209 GLN A CA 1
ATOM 1656 C C . GLN A 1 209 ? 17.686 -9.119 -12.466 1.00 90.88 209 GLN A C 1
ATOM 1658 O O . GLN A 1 209 ? 17.426 -10.173 -11.879 1.00 90.88 209 GLN A O 1
ATOM 1663 N N . LYS A 1 210 ? 18.889 -8.884 -13.013 1.00 90.56 210 LYS A N 1
ATOM 1664 C CA . LYS A 1 210 ? 20.021 -9.826 -12.927 1.00 90.56 210 LYS A CA 1
ATOM 1665 C C . LYS A 1 210 ? 20.439 -10.066 -11.481 1.00 90.56 210 LYS A C 1
ATOM 1667 O O . LYS A 1 210 ? 20.685 -11.209 -11.096 1.00 90.56 210 LYS A O 1
ATOM 1672 N N . ASP A 1 211 ? 20.413 -9.013 -10.672 1.00 92.06 211 ASP A N 1
ATOM 1673 C CA . ASP A 1 211 ? 20.693 -9.080 -9.241 1.00 92.06 211 ASP A CA 1
ATOM 1674 C C . ASP A 1 211 ? 19.525 -9.635 -8.416 1.00 92.06 211 ASP A C 1
ATOM 1676 O O . ASP A 1 211 ? 19.635 -9.745 -7.196 1.00 92.06 211 ASP A O 1
ATOM 1680 N N . LYS A 1 212 ? 18.418 -10.037 -9.059 1.00 88.50 212 LYS A N 1
ATOM 1681 C CA . LYS A 1 212 ? 17.201 -10.569 -8.424 1.00 88.50 212 LYS A CA 1
ATOM 1682 C C . LYS A 1 212 ? 16.627 -9.635 -7.352 1.00 88.50 212 LYS A C 1
ATOM 1684 O O . LYS A 1 212 ? 16.108 -10.110 -6.341 1.00 88.50 212 LYS A O 1
ATOM 1689 N N . PHE A 1 213 ? 16.708 -8.323 -7.580 1.00 91.25 213 PHE A N 1
ATOM 1690 C CA . PHE A 1 213 ? 16.171 -7.288 -6.690 1.00 91.25 213 PHE A CA 1
ATOM 1691 C C . PHE A 1 213 ? 16.739 -7.328 -5.259 1.00 91.25 213 PHE A C 1
ATOM 1693 O O . PHE A 1 213 ? 16.040 -6.999 -4.307 1.00 91.25 213 PHE A O 1
ATOM 1700 N N . LYS A 1 214 ? 18.009 -7.718 -5.077 1.00 85.81 214 LYS A N 1
ATOM 1701 C CA . LYS A 1 214 ? 18.650 -7.775 -3.745 1.00 85.81 214 LYS A CA 1
ATOM 1702 C C . LYS A 1 214 ? 18.547 -6.469 -2.949 1.00 85.81 214 LYS A C 1
ATOM 1704 O O . LYS A 1 214 ? 18.320 -6.521 -1.746 1.00 85.81 214 LYS A O 1
ATOM 1709 N N . GLU A 1 215 ? 18.707 -5.327 -3.615 1.00 85.50 215 GLU A N 1
ATOM 1710 C CA . GLU A 1 215 ? 18.635 -4.001 -2.982 1.00 85.50 215 GLU A CA 1
ATOM 1711 C C . GLU A 1 215 ? 17.195 -3.527 -2.727 1.00 85.50 215 GLU A C 1
ATOM 1713 O O . GLU A 1 215 ? 16.982 -2.645 -1.901 1.00 85.50 215 GLU A O 1
ATOM 1718 N N . ASN A 1 216 ? 16.205 -4.141 -3.385 1.00 88.31 216 ASN A N 1
ATOM 1719 C CA . ASN A 1 216 ? 14.787 -3.796 -3.271 1.00 88.31 216 ASN A CA 1
ATOM 1720 C C . ASN A 1 216 ? 13.984 -5.023 -2.811 1.00 88.31 216 ASN A C 1
ATOM 1722 O O . ASN A 1 216 ? 13.284 -5.650 -3.616 1.00 88.31 216 ASN A O 1
ATOM 1726 N N . PRO A 1 217 ? 14.106 -5.416 -1.529 1.00 90.38 217 PRO A N 1
ATOM 1727 C CA . PRO A 1 217 ? 13.344 -6.533 -1.010 1.00 90.38 217 PRO A CA 1
ATOM 1728 C C . PRO A 1 217 ? 11.845 -6.198 -0.981 1.00 90.38 217 PRO A C 1
ATOM 1730 O O . PRO A 1 217 ? 11.459 -5.096 -0.595 1.00 90.38 217 PRO A O 1
ATOM 1733 N N . ALA A 1 218 ? 10.992 -7.169 -1.313 1.00 87.62 218 ALA A N 1
ATOM 1734 C CA . ALA A 1 218 ? 9.539 -7.022 -1.322 1.00 87.62 218 ALA A CA 1
ATOM 1735 C C . ALA A 1 218 ? 9.029 -6.517 0.037 1.00 87.62 218 ALA A C 1
ATOM 1737 O O . ALA A 1 218 ? 8.264 -5.554 0.116 1.00 87.62 218 ALA A O 1
ATOM 1738 N N . ILE A 1 219 ? 9.498 -7.139 1.120 1.00 88.06 219 ILE A N 1
ATOM 1739 C CA . ILE A 1 219 ? 9.188 -6.730 2.488 1.00 88.06 219 ILE A CA 1
ATOM 1740 C C . ILE A 1 219 ? 10.490 -6.329 3.174 1.00 88.06 219 ILE A C 1
ATOM 1742 O O . ILE A 1 219 ? 11.423 -7.125 3.273 1.00 88.06 219 ILE A O 1
ATOM 1746 N N . SER A 1 220 ? 10.552 -5.091 3.667 1.00 86.19 220 SER A N 1
ATOM 1747 C CA . SER A 1 220 ? 11.703 -4.622 4.437 1.00 86.19 220 SER A CA 1
ATOM 1748 C C . SER A 1 220 ? 11.842 -5.418 5.740 1.00 86.19 220 SER A C 1
ATOM 1750 O O . SER A 1 220 ? 10.855 -5.832 6.356 1.00 86.19 220 SER A O 1
ATOM 1752 N N . THR A 1 221 ? 13.078 -5.614 6.193 1.00 82.81 221 THR A N 1
ATOM 1753 C CA . THR A 1 221 ? 13.388 -6.380 7.407 1.00 82.81 221 THR A CA 1
ATOM 1754 C C . THR A 1 221 ? 12.620 -5.847 8.620 1.00 82.81 221 THR A C 1
ATOM 1756 O O . THR A 1 221 ? 12.674 -4.657 8.915 1.00 82.81 221 THR A O 1
ATOM 1759 N N . GLY A 1 222 ? 11.907 -6.711 9.345 1.00 81.56 222 GLY A N 1
ATOM 1760 C CA . GLY A 1 222 ? 11.137 -6.311 10.532 1.00 81.56 222 GLY A CA 1
ATOM 1761 C C . GLY A 1 222 ? 9.769 -5.677 10.251 1.00 81.56 222 GLY A C 1
ATOM 1762 O O . GLY A 1 222 ? 9.121 -5.238 11.194 1.00 81.56 222 GLY A O 1
ATOM 1763 N N . LEU A 1 223 ? 9.314 -5.645 8.991 1.00 87.25 223 LEU A N 1
ATOM 1764 C CA . LEU A 1 223 ? 7.963 -5.200 8.609 1.00 87.25 223 LEU A CA 1
ATOM 1765 C C . LEU A 1 223 ? 7.034 -6.346 8.166 1.00 87.25 223 LEU A C 1
ATOM 1767 O O . LEU A 1 223 ? 5.948 -6.095 7.642 1.00 87.25 223 LEU A O 1
ATOM 1771 N N . ASN A 1 224 ? 7.452 -7.599 8.373 1.00 87.75 224 ASN A N 1
ATOM 1772 C CA . ASN A 1 224 ? 6.628 -8.781 8.133 1.00 87.75 224 ASN A CA 1
ATOM 1773 C C . ASN A 1 224 ? 5.949 -9.217 9.443 1.00 87.75 224 ASN A C 1
ATOM 1775 O O . ASN A 1 224 ? 6.568 -9.885 10.270 1.00 87.75 224 ASN A O 1
ATOM 1779 N N . PHE A 1 225 ? 4.698 -8.797 9.645 1.00 86.56 225 PHE A N 1
ATOM 1780 C CA . PHE A 1 225 ? 3.934 -9.086 10.868 1.00 86.56 225 PHE A CA 1
ATOM 1781 C C . PHE A 1 225 ? 2.875 -10.172 10.690 1.00 86.56 225 PHE A C 1
ATOM 1783 O O . PHE A 1 225 ? 2.414 -10.731 11.682 1.00 86.56 225 PHE A O 1
ATOM 1790 N N . VAL A 1 226 ? 2.460 -10.443 9.451 1.00 85.31 226 VAL A N 1
ATOM 1791 C CA . VAL A 1 226 ? 1.349 -11.348 9.148 1.00 85.31 226 VAL A CA 1
ATOM 1792 C C . VAL A 1 226 ? 1.889 -12.564 8.415 1.00 85.31 226 VAL A C 1
ATOM 1794 O O . VAL A 1 226 ? 2.429 -12.443 7.316 1.00 85.31 226 VAL A O 1
ATOM 1797 N N . HIS A 1 227 ? 1.719 -13.735 9.025 1.00 82.81 227 HIS A N 1
ATOM 1798 C CA . HIS A 1 227 ? 2.109 -15.004 8.423 1.00 82.81 227 HIS A CA 1
ATOM 1799 C C . HIS A 1 227 ? 1.275 -15.294 7.165 1.00 82.81 227 HIS A C 1
ATOM 1801 O O . HIS A 1 227 ? 0.080 -15.007 7.144 1.00 82.81 227 HIS A O 1
ATOM 1807 N N . GLU A 1 228 ? 1.894 -15.897 6.148 1.00 79.00 228 GLU A N 1
ATOM 1808 C CA . GLU A 1 228 ? 1.311 -16.113 4.813 1.00 79.00 228 GLU A CA 1
ATOM 1809 C C . GLU A 1 228 ? -0.060 -16.805 4.852 1.00 79.00 228 GLU A C 1
ATOM 1811 O O . GLU A 1 228 ? -0.990 -16.355 4.192 1.00 79.00 228 GLU A O 1
ATOM 1816 N N . ASN A 1 229 ? -0.218 -17.817 5.710 1.00 78.31 229 ASN A N 1
ATOM 1817 C CA . ASN A 1 229 ? -1.468 -18.576 5.862 1.00 78.31 229 ASN A CA 1
ATOM 1818 C C . ASN A 1 229 ? -2.688 -17.745 6.292 1.00 78.31 229 ASN A C 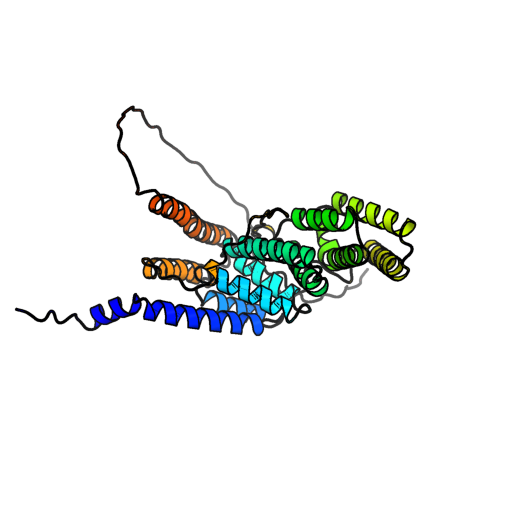1
ATOM 1820 O O . ASN A 1 229 ? -3.810 -18.155 6.023 1.00 78.31 229 ASN A O 1
ATOM 1824 N N . TYR A 1 230 ? -2.483 -16.613 6.969 1.00 81.19 230 TYR A N 1
ATOM 1825 C CA . TYR A 1 230 ? -3.581 -15.787 7.482 1.00 81.19 230 TYR A CA 1
ATOM 1826 C C . TYR A 1 230 ? -3.818 -14.531 6.630 1.00 81.19 230 TYR A C 1
ATOM 1828 O O . TYR A 1 230 ? -4.698 -13.729 6.928 1.00 81.19 230 TYR A O 1
ATOM 1836 N N . GLN A 1 231 ? -3.034 -14.310 5.572 1.00 84.81 231 GLN A N 1
ATOM 1837 C CA . GLN A 1 231 ? -3.155 -13.101 4.761 1.00 84.81 231 GLN A CA 1
ATOM 1838 C C . GLN A 1 231 ? -4.486 -13.074 4.000 1.00 84.81 231 GLN A C 1
ATOM 1840 O O . GLN A 1 231 ? -4.851 -14.015 3.301 1.00 84.81 231 GLN A O 1
ATOM 1845 N N . CYS A 1 232 ? -5.204 -11.957 4.116 1.00 87.12 232 CYS A N 1
ATOM 1846 C CA . CYS A 1 232 ? -6.433 -11.706 3.370 1.00 87.12 232 CYS A CA 1
ATOM 1847 C C . CYS A 1 232 ? -6.110 -10.874 2.126 1.00 87.12 232 CYS A C 1
ATOM 1849 O O . CYS A 1 232 ? -5.933 -9.657 2.217 1.00 87.12 232 CYS A O 1
ATOM 1851 N N . THR A 1 233 ? -6.001 -11.533 0.976 1.00 93.88 233 THR A N 1
ATOM 1852 C CA . THR A 1 233 ? -5.616 -10.895 -0.287 1.00 93.88 233 THR A CA 1
ATOM 1853 C C . THR A 1 233 ? -6.838 -10.524 -1.117 1.00 93.88 233 THR A C 1
ATOM 1855 O O . THR A 1 233 ? -7.679 -11.367 -1.422 1.00 93.88 233 THR A O 1
ATOM 1858 N N . HIS A 1 234 ? -6.914 -9.260 -1.533 1.00 94.44 234 HIS A N 1
ATOM 1859 C CA . HIS A 1 234 ? -8.065 -8.725 -2.257 1.00 94.44 234 HIS A CA 1
ATOM 1860 C C . HIS A 1 234 ? -7.807 -8.607 -3.757 1.00 94.44 234 HIS A C 1
ATOM 1862 O O . HIS A 1 234 ? -6.791 -8.062 -4.199 1.00 94.44 234 HIS A O 1
ATOM 1868 N N . MET A 1 235 ? -8.778 -9.070 -4.540 1.00 93.31 235 MET A N 1
ATOM 1869 C CA . MET A 1 235 ? -8.820 -8.921 -5.992 1.00 93.31 235 MET A CA 1
ATOM 1870 C C . MET A 1 235 ? -9.540 -7.626 -6.356 1.00 93.31 235 MET A C 1
ATOM 1872 O O . MET A 1 235 ? -10.760 -7.533 -6.241 1.00 93.31 235 MET A O 1
ATOM 1876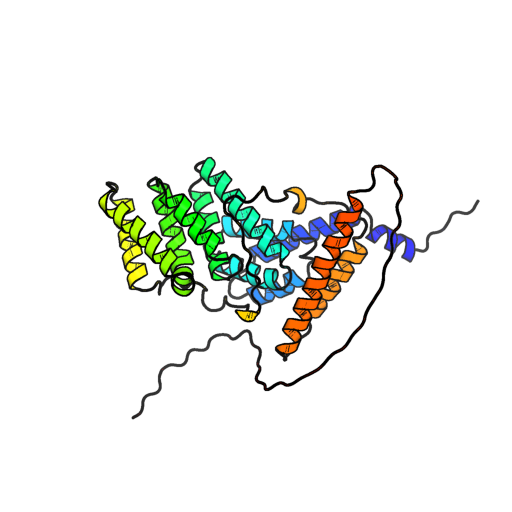 N N . ILE A 1 236 ? -8.788 -6.621 -6.802 1.00 92.62 236 ILE A N 1
ATOM 1877 C CA . ILE A 1 236 ? -9.344 -5.325 -7.203 1.00 92.62 236 ILE A CA 1
ATOM 1878 C C . ILE A 1 236 ? -9.009 -5.101 -8.675 1.00 92.62 236 ILE A C 1
ATOM 1880 O O . ILE A 1 236 ? -7.826 -5.033 -9.004 1.00 92.62 236 ILE A O 1
ATOM 1884 N N . PRO A 1 237 ? -10.009 -5.000 -9.566 1.00 90.69 237 PRO A N 1
ATOM 1885 C CA . PRO A 1 237 ? -9.759 -4.751 -10.978 1.00 90.69 237 PRO A CA 1
ATOM 1886 C C . PRO A 1 237 ? -9.301 -3.307 -11.203 1.00 90.69 237 PRO A C 1
ATOM 1888 O O . PRO A 1 237 ? -9.737 -2.392 -10.501 1.00 90.69 237 PRO A O 1
ATOM 1891 N N . LEU A 1 238 ? -8.486 -3.080 -12.237 1.00 90.19 238 LEU A N 1
ATOM 1892 C CA . LEU A 1 238 ? -8.098 -1.727 -12.652 1.00 90.19 238 LEU A CA 1
ATOM 1893 C C . LEU A 1 238 ? -9.325 -0.849 -12.969 1.00 90.19 238 LEU A C 1
ATOM 1895 O O . LEU A 1 238 ? -9.367 0.328 -12.624 1.00 90.19 238 LEU A O 1
ATOM 1899 N N . GLU A 1 239 ? -10.366 -1.433 -13.560 1.00 86.44 239 GLU A N 1
ATOM 1900 C CA . GLU A 1 239 ? -11.623 -0.756 -13.898 1.00 86.44 239 GLU A CA 1
ATOM 1901 C C . GLU A 1 239 ? -12.624 -0.695 -12.730 1.00 86.44 239 GLU A C 1
ATOM 1903 O O . GLU A 1 239 ? -13.833 -0.646 -12.946 1.00 86.44 239 GLU A O 1
ATOM 1908 N N . CYS A 1 240 ? -12.158 -0.685 -11.476 1.00 82.12 240 CYS A N 1
ATOM 1909 C CA . CYS A 1 240 ? -13.059 -0.622 -10.326 1.00 82.12 240 CYS A CA 1
ATOM 1910 C C . CYS A 1 240 ? -13.967 0.625 -10.348 1.00 82.12 240 CYS A C 1
ATOM 1912 O O . CYS A 1 240 ? -13.594 1.687 -10.861 1.00 82.12 240 CYS A O 1
ATOM 1914 N N . GLY A 1 241 ? -15.161 0.495 -9.761 1.00 77.12 241 GLY A N 1
ATOM 1915 C CA . GLY A 1 241 ? -16.079 1.613 -9.551 1.00 77.12 241 GLY A CA 1
ATOM 1916 C C . GLY A 1 241 ? -15.498 2.690 -8.630 1.00 77.12 241 GLY A C 1
ATOM 1917 O O . GLY A 1 241 ? -14.447 2.515 -8.006 1.00 77.12 241 GLY A O 1
ATOM 1918 N N . GLU A 1 242 ? -16.190 3.825 -8.543 1.00 76.12 242 GLU A N 1
ATOM 1919 C CA . GLU A 1 242 ? -15.763 4.905 -7.659 1.00 76.12 242 GLU A CA 1
ATOM 1920 C C . GLU A 1 242 ? -15.937 4.507 -6.184 1.00 76.12 242 GLU A C 1
ATOM 1922 O O . GLU A 1 242 ? -17.005 4.025 -5.800 1.00 76.12 242 GLU A O 1
ATOM 1927 N N . PRO A 1 243 ? -14.914 4.706 -5.333 1.00 76.81 243 PRO A N 1
ATOM 1928 C CA . PRO A 1 243 ? -14.990 4.343 -3.928 1.00 76.81 243 PRO A CA 1
ATOM 1929 C C . PRO A 1 243 ? -16.024 5.219 -3.221 1.00 76.81 243 PRO A C 1
ATOM 1931 O O . PRO A 1 243 ? -16.103 6.424 -3.470 1.00 76.81 243 PRO A O 1
ATOM 1934 N N . VAL A 1 244 ? -16.762 4.635 -2.276 1.00 74.50 244 VAL A N 1
ATOM 1935 C CA . VAL A 1 244 ? -17.826 5.332 -1.541 1.00 74.50 244 VAL A CA 1
ATOM 1936 C C . VAL A 1 244 ? -17.243 6.551 -0.794 1.00 74.50 244 VAL A C 1
ATOM 1938 O O . VAL A 1 244 ? -16.462 6.389 0.157 1.00 74.50 244 VAL A O 1
ATOM 1941 N N . PRO A 1 245 ? -17.590 7.794 -1.193 1.00 63.44 245 PRO A N 1
ATOM 1942 C CA . PRO A 1 245 ? -16.962 9.002 -0.651 1.00 63.44 245 PRO A CA 1
ATOM 1943 C C . PRO A 1 245 ? -17.419 9.303 0.783 1.00 63.44 245 PRO A C 1
ATOM 1945 O O . PRO A 1 245 ? -16.688 9.920 1.561 1.00 63.44 245 PRO A O 1
ATOM 1948 N N . PHE A 1 246 ? -18.613 8.833 1.147 1.00 69.38 246 PHE A N 1
ATOM 1949 C CA . PHE A 1 246 ? -19.273 9.151 2.408 1.00 69.38 246 PHE A CA 1
ATOM 1950 C C . PHE A 1 246 ? -18.685 8.418 3.625 1.00 69.38 246 PHE A C 1
ATOM 1952 O O . PHE A 1 246 ? -18.822 8.901 4.740 1.00 69.38 246 PHE A O 1
ATOM 1959 N N . LEU A 1 247 ? -17.904 7.347 3.434 1.00 76.19 247 LEU A N 1
ATOM 1960 C CA . LEU A 1 247 ? -17.299 6.583 4.541 1.00 76.19 247 LEU A CA 1
ATOM 1961 C C . LEU A 1 247 ? -16.299 7.389 5.396 1.00 76.19 247 LEU A C 1
ATOM 1963 O O . LEU A 1 247 ? -15.902 6.950 6.470 1.00 76.19 247 LEU A O 1
ATOM 1967 N N . ALA A 1 248 ? -15.833 8.548 4.917 1.00 77.31 248 ALA A N 1
ATOM 1968 C CA . ALA A 1 248 ? -14.982 9.461 5.690 1.00 77.31 248 ALA A CA 1
ATOM 1969 C C . ALA A 1 248 ? -15.745 10.679 6.251 1.00 77.31 248 ALA A C 1
ATOM 1971 O O . ALA A 1 248 ? -15.128 11.549 6.878 1.00 77.31 248 ALA A O 1
ATOM 1972 N N . ALA A 1 249 ? -17.049 10.773 5.993 1.00 84.25 249 ALA A N 1
ATOM 1973 C CA . ALA A 1 249 ? -17.939 11.793 6.521 1.00 84.25 249 ALA A CA 1
ATOM 1974 C C . ALA A 1 249 ? -18.720 11.238 7.718 1.00 84.25 249 ALA A C 1
ATOM 1976 O O . ALA A 1 249 ? -18.922 10.036 7.847 1.00 84.25 249 ALA A O 1
ATOM 1977 N N . PHE A 1 250 ? -19.122 12.133 8.618 1.00 87.25 250 PHE A N 1
ATOM 1978 C CA . PHE A 1 250 ? -19.929 11.744 9.765 1.00 87.25 250 PHE A CA 1
ATOM 1979 C C . PHE A 1 250 ? -21.352 11.409 9.318 1.00 87.25 250 PHE A C 1
ATOM 1981 O O . PHE A 1 250 ? -21.997 12.230 8.661 1.00 87.25 250 PHE A O 1
ATOM 1988 N N . THR A 1 251 ? -21.835 10.258 9.770 1.00 85.31 251 THR A N 1
ATOM 1989 C CA . THR A 1 251 ? -23.214 9.798 9.602 1.00 85.31 251 THR A CA 1
ATOM 1990 C C . THR A 1 251 ? -23.764 9.479 10.974 1.00 85.31 251 THR A C 1
ATOM 1992 O O . THR A 1 251 ? -23.050 8.895 11.786 1.00 85.31 251 THR A O 1
ATOM 1995 N N . TYR A 1 252 ? -25.010 9.863 11.234 1.00 86.50 252 TYR A N 1
ATOM 1996 C CA . TYR A 1 252 ? -25.679 9.411 12.444 1.00 86.50 252 TYR A CA 1
ATOM 1997 C C . TYR A 1 252 ? -25.975 7.917 12.339 1.00 86.50 252 TYR A C 1
ATOM 1999 O O . TYR A 1 252 ? -26.527 7.473 11.335 1.00 86.50 252 TYR A O 1
ATOM 2007 N N . ASP A 1 253 ? -25.610 7.171 13.374 1.00 86.50 253 ASP A N 1
ATOM 2008 C CA . ASP A 1 253 ? -25.816 5.733 13.447 1.00 86.50 253 ASP A CA 1
ATOM 2009 C C . ASP A 1 253 ? -26.873 5.416 14.520 1.00 86.50 253 ASP A C 1
ATOM 2011 O O . ASP A 1 253 ? -26.619 5.644 15.711 1.00 86.50 253 ASP A O 1
ATOM 2015 N N . PRO A 1 254 ? -28.059 4.908 14.141 1.00 86.44 254 PRO A N 1
ATOM 2016 C CA . PRO A 1 254 ? -29.095 4.548 15.104 1.00 86.44 254 PRO A CA 1
ATOM 2017 C C . PRO A 1 254 ? -28.697 3.346 15.980 1.00 86.44 254 PRO A C 1
ATOM 2019 O O . PRO A 1 254 ? -29.124 3.275 17.131 1.00 86.44 254 PRO A O 1
ATOM 2022 N N . LYS A 1 255 ? -27.832 2.444 15.487 1.00 87.69 255 LYS A N 1
ATOM 2023 C CA . LYS A 1 255 ? -27.365 1.224 16.178 1.00 87.69 255 LYS A CA 1
ATOM 2024 C C . LYS A 1 255 ? -25.952 1.392 16.767 1.00 87.69 255 LYS A C 1
ATOM 2026 O O . LYS A 1 255 ? -25.248 0.422 17.036 1.00 87.69 255 LYS A O 1
ATOM 2031 N N . TYR A 1 256 ? -25.534 2.633 17.041 1.00 85.50 256 TYR A N 1
ATOM 2032 C CA . TYR A 1 256 ? -24.180 2.964 17.516 1.00 85.50 256 TYR A CA 1
ATOM 2033 C C . TYR A 1 256 ? -23.717 2.144 18.735 1.00 85.50 256 TYR A C 1
ATOM 2035 O O . TYR A 1 256 ? -22.566 1.714 18.791 1.00 85.50 256 TYR A O 1
ATOM 2043 N N . LYS A 1 257 ? -24.607 1.898 19.708 1.00 86.88 257 LYS A N 1
ATOM 2044 C CA . LYS A 1 257 ? -24.283 1.104 20.908 1.00 86.88 257 LYS A CA 1
ATOM 2045 C C . LYS A 1 257 ? -23.913 -0.340 20.563 1.00 86.88 257 LYS A C 1
ATOM 2047 O O . LYS A 1 257 ? -22.910 -0.839 21.065 1.00 86.88 257 LYS A O 1
ATOM 2052 N N . GLU A 1 258 ? -24.673 -0.972 19.675 1.00 87.81 258 GLU A N 1
ATOM 2053 C CA . GLU A 1 258 ? -24.436 -2.352 19.241 1.00 87.81 258 GLU A CA 1
ATOM 2054 C C . GLU A 1 258 ? -23.105 -2.461 18.489 1.00 87.81 258 GLU A C 1
ATOM 2056 O O . GLU A 1 258 ? -22.295 -3.341 18.772 1.00 87.81 258 GLU A O 1
ATOM 2061 N N . HIS A 1 259 ? -22.820 -1.514 17.591 1.00 86.50 259 HIS A N 1
ATOM 2062 C CA . HIS A 1 259 ? -21.558 -1.487 16.848 1.00 86.50 259 HIS A CA 1
ATOM 2063 C C . HIS A 1 259 ? -20.335 -1.248 17.749 1.00 86.50 259 HIS A C 1
ATOM 2065 O O . HIS A 1 259 ? -19.272 -1.832 17.525 1.00 86.50 259 HIS A O 1
ATOM 2071 N N . GLU A 1 260 ? -20.468 -0.424 18.789 1.00 87.94 260 GLU A N 1
ATOM 2072 C CA . GLU A 1 260 ? -19.423 -0.243 19.802 1.00 87.94 260 GLU A CA 1
ATOM 2073 C C . GLU A 1 260 ? -19.191 -1.520 20.623 1.00 87.94 260 GLU A C 1
ATOM 2075 O O . GLU A 1 260 ? -18.050 -1.871 20.931 1.00 87.94 260 GLU A O 1
ATOM 2080 N N . GLU A 1 261 ? -20.248 -2.254 20.965 1.00 89.38 261 GLU A N 1
ATOM 2081 C CA . GLU A 1 261 ? -20.138 -3.532 21.673 1.00 89.38 261 GLU A CA 1
ATOM 2082 C C . GLU A 1 261 ? -19.496 -4.623 20.813 1.00 89.38 261 GLU A C 1
ATOM 2084 O O . GLU A 1 261 ? -18.579 -5.303 21.283 1.00 89.38 261 GLU A O 1
ATOM 2089 N N . GLN A 1 262 ? -19.886 -4.731 19.542 1.00 87.00 262 GLN A N 1
ATOM 2090 C CA . GLN A 1 262 ? -19.248 -5.620 18.568 1.00 87.00 262 GLN A CA 1
ATOM 2091 C C . GLN A 1 262 ? -17.749 -5.323 18.449 1.00 87.00 262 GLN A C 1
ATOM 2093 O O . GLN A 1 262 ? -16.921 -6.236 18.498 1.00 87.00 262 GLN A O 1
ATOM 2098 N N . TYR A 1 263 ? -17.369 -4.043 18.378 1.00 88.62 263 TYR A N 1
ATOM 2099 C CA . TYR A 1 263 ? -15.958 -3.678 18.312 1.00 88.62 263 TYR A CA 1
ATOM 2100 C C . TYR A 1 263 ? -15.196 -4.029 19.597 1.00 88.62 263 TYR A C 1
ATOM 2102 O O . TYR A 1 263 ? -14.055 -4.486 19.529 1.00 88.62 263 TYR A O 1
ATOM 2110 N N . LYS A 1 264 ? -15.817 -3.901 20.778 1.00 89.44 264 LYS A N 1
ATOM 2111 C CA . LYS A 1 264 ? -15.211 -4.353 22.045 1.00 89.44 264 LYS A CA 1
ATOM 2112 C C . LYS A 1 264 ? -14.929 -5.855 22.048 1.00 89.44 264 LYS A C 1
ATOM 2114 O O . LYS A 1 264 ? -13.961 -6.274 22.685 1.00 89.44 264 LYS A O 1
ATOM 2119 N N . VAL A 1 265 ? -15.733 -6.670 21.360 1.00 88.19 265 VAL A N 1
ATOM 2120 C CA . VAL A 1 265 ? -15.444 -8.103 21.185 1.00 88.19 265 VAL A CA 1
ATOM 2121 C C . VAL A 1 265 ? -14.165 -8.278 20.369 1.00 88.19 265 VAL A C 1
ATOM 2123 O O . VAL A 1 265 ? -13.229 -8.907 20.859 1.00 88.19 265 VAL A O 1
ATOM 2126 N N . ILE A 1 266 ? -14.068 -7.645 19.197 1.00 85.12 266 ILE A N 1
ATOM 2127 C CA . ILE A 1 266 ? -12.869 -7.695 18.335 1.00 85.12 266 ILE A CA 1
ATOM 2128 C C . ILE A 1 266 ? -11.627 -7.218 19.103 1.00 85.12 266 ILE A C 1
ATOM 2130 O O . ILE A 1 266 ? -10.585 -7.874 19.101 1.00 85.12 266 ILE A O 1
ATOM 2134 N N . GLN A 1 267 ? -11.756 -6.115 19.840 1.00 87.56 267 GLN A N 1
ATOM 2135 C CA . GLN A 1 267 ? -10.697 -5.565 20.678 1.00 87.56 267 GLN A CA 1
ATOM 2136 C C . GLN A 1 267 ? -10.207 -6.576 21.726 1.00 87.56 267 GLN A C 1
ATOM 2138 O O . GLN A 1 267 ? -9.000 -6.755 21.900 1.00 87.56 267 GLN A O 1
ATOM 2143 N N . LYS A 1 268 ? -11.125 -7.252 22.427 1.00 87.50 268 LYS A N 1
ATOM 2144 C CA . LYS A 1 268 ? -10.771 -8.287 23.408 1.00 87.50 268 LYS A CA 1
ATOM 2145 C C . LYS A 1 268 ? -10.046 -9.455 22.744 1.00 87.50 268 LYS A C 1
ATOM 2147 O O . LYS A 1 268 ? -9.019 -9.880 23.266 1.00 87.50 268 LYS A O 1
ATOM 2152 N N . LEU A 1 269 ? -10.530 -9.928 21.593 1.00 85.31 269 LEU A N 1
ATOM 2153 C CA . LEU A 1 269 ? -9.905 -11.031 20.853 1.00 85.31 269 LEU A CA 1
ATOM 2154 C C . LEU A 1 269 ? -8.467 -10.695 20.434 1.00 85.31 269 LEU A C 1
ATOM 2156 O O . LEU A 1 269 ? -7.583 -11.550 20.562 1.00 85.31 269 LEU A O 1
ATOM 2160 N N . PHE A 1 270 ? -8.232 -9.448 20.008 1.00 82.69 270 PHE A N 1
ATOM 2161 C CA . PHE A 1 270 ? -6.911 -8.940 19.638 1.00 82.69 270 PHE A CA 1
ATOM 2162 C C . PHE A 1 270 ? -5.933 -8.910 20.823 1.00 82.69 270 PHE A C 1
ATOM 2164 O O . PHE A 1 270 ? -4.802 -9.377 20.705 1.00 82.69 270 PHE A O 1
ATOM 2171 N N . PHE A 1 271 ? -6.349 -8.381 21.982 1.00 83.50 271 PHE A N 1
ATOM 2172 C CA . PHE A 1 271 ? -5.471 -8.275 23.160 1.00 83.50 271 PHE A CA 1
ATOM 2173 C C . PHE A 1 271 ? -5.321 -9.574 23.954 1.00 83.50 271 PHE A C 1
ATOM 2175 O O . PHE A 1 271 ? -4.413 -9.688 24.781 1.00 83.50 271 PHE A O 1
ATOM 2182 N N . GLN A 1 272 ? -6.196 -10.552 23.738 1.00 80.31 272 GLN A N 1
ATOM 2183 C CA . GLN A 1 272 ? -6.097 -11.844 24.394 1.00 80.31 272 GLN A CA 1
ATOM 2184 C C . GLN A 1 272 ? -4.875 -12.597 23.854 1.00 80.31 272 GLN A C 1
ATOM 2186 O O . GLN A 1 272 ? -4.883 -13.081 22.725 1.00 80.31 272 GLN A O 1
ATOM 2191 N N . ASN A 1 273 ? -3.824 -12.719 24.666 1.00 53.78 273 ASN A N 1
ATOM 2192 C CA . ASN A 1 273 ? -2.650 -13.521 24.323 1.00 53.78 273 ASN A CA 1
ATOM 2193 C C . ASN A 1 273 ? -3.082 -14.980 24.106 1.00 53.78 273 ASN A C 1
ATOM 2195 O O . ASN A 1 273 ? -3.490 -15.648 25.055 1.00 53.78 273 ASN A O 1
ATOM 2199 N N . CYS A 1 274 ? -3.000 -15.477 22.872 1.00 46.44 274 CYS A N 1
ATOM 2200 C CA . CYS A 1 274 ? -3.122 -16.903 22.589 1.00 46.44 274 CYS A CA 1
ATOM 2201 C C . CYS A 1 274 ? -1.754 -17.412 22.164 1.00 46.44 274 CYS A C 1
ATOM 2203 O O . CYS A 1 274 ? -1.205 -16.978 21.162 1.00 46.44 274 CYS A O 1
ATOM 2205 N N . SER A 1 275 ? -1.194 -18.303 22.970 1.00 46.72 275 SER A N 1
ATOM 2206 C CA . SER A 1 275 ? 0.076 -18.966 22.682 1.00 46.72 275 SER A CA 1
ATOM 2207 C C . SER A 1 275 ? -0.068 -20.086 21.641 1.00 46.72 275 SER A C 1
ATOM 2209 O O . SER A 1 275 ? 0.955 -20.578 21.180 1.00 46.72 275 SER A O 1
ATOM 2211 N N . ASP A 1 276 ? -1.305 -20.451 21.269 1.00 49.66 276 ASP A N 1
ATOM 2212 C CA . ASP A 1 276 ? -1.629 -21.530 20.327 1.00 49.66 276 ASP A CA 1
ATOM 2213 C C . ASP A 1 276 ? -2.097 -20.993 18.970 1.00 49.66 276 ASP A C 1
ATOM 2215 O O . ASP A 1 276 ? -3.059 -20.220 18.917 1.00 49.66 276 ASP A O 1
ATOM 2219 N N . ASP A 1 277 ? -1.479 -21.471 17.886 1.00 53.28 277 ASP A N 1
ATOM 2220 C CA . ASP A 1 277 ? -1.823 -21.117 16.500 1.00 53.28 277 ASP A CA 1
ATOM 2221 C C . ASP A 1 277 ? -3.260 -21.538 16.122 1.00 53.28 277 ASP A C 1
ATOM 2223 O O . ASP A 1 277 ? -3.954 -20.798 15.432 1.00 53.28 277 ASP A O 1
ATOM 2227 N N . GLU A 1 278 ? -3.773 -22.651 16.662 1.00 55.50 278 GLU A N 1
ATOM 2228 C CA . GLU A 1 278 ? -5.152 -23.124 16.414 1.00 55.50 278 GLU A CA 1
ATOM 2229 C C . GLU A 1 278 ? -6.226 -22.130 16.893 1.00 55.50 278 GLU A C 1
ATOM 2231 O O . GLU A 1 278 ? -7.290 -22.005 16.289 1.00 55.50 278 GLU A O 1
ATOM 2236 N N . LYS A 1 279 ? -5.933 -21.356 17.945 1.00 62.41 279 LYS A N 1
ATOM 2237 C CA . LYS A 1 279 ? -6.860 -20.340 18.467 1.00 62.41 279 LYS A CA 1
ATOM 2238 C C . LYS A 1 279 ? -6.862 -19.062 17.633 1.00 62.41 279 LYS A C 1
ATOM 2240 O O . LYS A 1 279 ? -7.785 -18.262 17.767 1.00 62.41 279 LYS A O 1
ATOM 2245 N N . TYR A 1 280 ? -5.841 -18.821 16.809 1.00 64.12 280 TYR A N 1
ATOM 2246 C CA . TYR A 1 280 ? -5.810 -17.637 15.951 1.00 64.12 280 TYR A CA 1
ATOM 2247 C C . TYR A 1 280 ? -6.864 -17.734 14.851 1.00 64.12 280 TYR A C 1
ATOM 2249 O O . TYR A 1 280 ? -7.652 -16.805 14.695 1.00 64.12 280 TYR A O 1
ATOM 2257 N N . GLU A 1 281 ? -6.941 -18.875 14.167 1.00 67.75 281 GLU A N 1
ATOM 2258 C CA . GLU A 1 281 ? -7.928 -19.124 13.111 1.00 67.75 281 GLU A CA 1
ATOM 2259 C C . GLU A 1 281 ? -9.369 -18.979 13.631 1.00 67.75 281 GLU A C 1
ATOM 2261 O O . GLU A 1 281 ? -10.208 -18.326 13.011 1.00 67.75 281 GLU A O 1
ATOM 2266 N N . GLU A 1 282 ? -9.661 -19.500 14.826 1.00 72.81 282 GLU A N 1
ATOM 2267 C CA . GLU A 1 282 ? -10.979 -19.360 15.456 1.00 72.81 282 GLU A CA 1
ATOM 2268 C C . GLU A 1 282 ? -11.343 -17.886 15.723 1.00 72.81 282 GLU A C 1
ATOM 2270 O O . GLU A 1 282 ? -12.445 -17.442 15.394 1.00 72.81 282 GLU A O 1
ATOM 2275 N N . LYS A 1 283 ? -10.402 -17.086 16.242 1.00 72.88 283 LYS A N 1
ATOM 2276 C CA . LYS A 1 283 ? -10.612 -15.647 16.487 1.00 72.88 283 LYS A CA 1
ATOM 2277 C C . LYS A 1 283 ? -10.886 -14.863 15.207 1.00 72.88 283 LYS A C 1
ATOM 2279 O O . LYS A 1 283 ? -11.751 -13.979 15.206 1.00 72.88 283 LYS A O 1
ATOM 2284 N N . TYR A 1 284 ? -10.158 -15.166 14.133 1.00 70.69 284 TYR A N 1
ATOM 2285 C CA . TYR A 1 284 ? -10.372 -14.526 12.837 1.00 70.69 284 TYR A CA 1
ATOM 2286 C C . TYR A 1 284 ? -11.729 -14.906 12.259 1.00 70.69 284 TYR A C 1
ATOM 2288 O O . TYR A 1 284 ? -12.468 -14.026 11.825 1.00 70.69 284 TYR A O 1
ATOM 2296 N N . ASN A 1 285 ? -12.122 -16.175 12.359 1.00 74.56 285 ASN A N 1
ATOM 2297 C CA . ASN A 1 285 ? -13.431 -16.627 11.899 1.00 74.56 285 ASN A CA 1
ATOM 2298 C C . ASN A 1 285 ? -14.590 -15.986 12.677 1.00 74.56 285 ASN A C 1
ATOM 2300 O O . ASN A 1 285 ? -15.600 -15.626 12.074 1.00 74.56 285 ASN A O 1
ATOM 2304 N N . VAL A 1 286 ? -14.446 -15.763 13.989 1.00 77.44 286 VAL A N 1
ATOM 2305 C CA . VAL A 1 286 ? -15.430 -14.991 14.775 1.00 77.44 286 VAL A CA 1
ATOM 2306 C C . VAL A 1 286 ? -15.518 -13.553 14.274 1.00 77.44 286 VAL A C 1
ATOM 2308 O O . VAL A 1 286 ? -16.609 -13.043 14.033 1.00 77.44 286 VAL A O 1
ATOM 2311 N N . THR A 1 287 ? -14.368 -12.913 14.074 1.00 74.19 287 THR A N 1
ATOM 2312 C CA . THR A 1 287 ? -14.290 -11.535 13.581 1.00 74.19 287 THR A CA 1
ATOM 2313 C C . THR A 1 287 ? -14.951 -11.414 12.204 1.00 74.19 287 THR A C 1
ATOM 2315 O O . THR A 1 287 ? -15.802 -10.553 11.996 1.00 74.19 287 THR A O 1
ATOM 2318 N N . ARG A 1 288 ? -14.657 -12.351 11.300 1.00 72.81 288 ARG A N 1
ATOM 2319 C CA . ARG A 1 288 ? -15.250 -12.463 9.967 1.00 72.81 288 ARG A CA 1
ATOM 2320 C C . ARG A 1 288 ? -16.772 -12.627 10.033 1.00 72.81 288 ARG A C 1
ATOM 2322 O O . ARG A 1 288 ? -17.487 -11.879 9.371 1.00 72.81 288 ARG A O 1
ATOM 2329 N N . LYS A 1 289 ? -17.285 -13.533 10.874 1.00 75.81 289 LYS A N 1
ATOM 2330 C CA . LYS A 1 289 ? -18.736 -13.716 11.067 1.00 75.81 289 LYS A CA 1
ATOM 2331 C C . LYS A 1 289 ? -19.429 -12.417 11.482 1.00 75.81 289 LYS A C 1
ATOM 2333 O O . LYS A 1 289 ? -20.443 -12.081 10.884 1.00 75.81 289 LYS A O 1
ATOM 2338 N N . ILE A 1 290 ? -18.850 -11.646 12.409 1.00 74.62 290 ILE A N 1
ATOM 2339 C CA . ILE A 1 290 ? -19.410 -10.350 12.843 1.00 74.62 290 ILE A CA 1
ATOM 2340 C C . ILE A 1 290 ? -19.575 -9.385 11.656 1.00 74.62 290 ILE A C 1
ATOM 2342 O O . ILE A 1 290 ? -20.586 -8.692 11.559 1.00 74.62 290 ILE A O 1
ATOM 2346 N N . PHE A 1 291 ? -18.613 -9.352 10.729 1.00 65.19 291 PHE A N 1
ATOM 2347 C CA . PHE A 1 291 ? -18.683 -8.475 9.557 1.00 65.19 291 PHE A CA 1
ATOM 2348 C C . PHE A 1 291 ? -19.679 -8.947 8.493 1.00 65.19 291 PHE A C 1
ATOM 2350 O O . PHE A 1 291 ? -20.414 -8.124 7.950 1.00 65.19 291 PHE A O 1
ATOM 2357 N N . PHE A 1 292 ? -19.719 -10.246 8.189 1.00 59.41 292 PHE A N 1
ATOM 2358 C CA . PHE A 1 292 ? -20.584 -10.777 7.128 1.00 59.41 292 PHE A CA 1
ATOM 2359 C C . PHE A 1 292 ? -22.052 -10.904 7.550 1.00 59.41 292 PHE A C 1
ATOM 2361 O O . PHE A 1 292 ? -22.939 -10.751 6.713 1.00 59.41 292 PHE A O 1
ATOM 2368 N N . GLN A 1 293 ? -22.329 -11.088 8.841 1.00 57.03 293 GLN A N 1
ATOM 2369 C CA . GLN A 1 293 ? -23.699 -11.111 9.360 1.00 57.03 293 GLN A CA 1
ATOM 2370 C C . GLN A 1 293 ? -24.380 -9.739 9.204 1.00 57.03 293 GLN A C 1
ATOM 2372 O O . GLN A 1 293 ? -25.557 -9.665 8.872 1.00 57.03 293 GLN A O 1
ATOM 2377 N N . LYS A 1 294 ? -23.605 -8.648 9.279 1.00 47.78 294 LYS A N 1
ATOM 2378 C CA . LYS A 1 294 ? -24.083 -7.276 9.057 1.00 47.78 294 LYS A CA 1
ATOM 2379 C C . LYS A 1 294 ? -24.525 -6.988 7.615 1.00 47.78 294 LYS A C 1
ATOM 2381 O O . LYS A 1 294 ? -25.441 -6.203 7.410 1.00 47.78 294 LYS A O 1
ATOM 2386 N N . SER A 1 295 ? -23.926 -7.643 6.615 1.00 37.28 295 SER A N 1
ATOM 2387 C CA . SER A 1 295 ? -24.343 -7.461 5.210 1.00 37.28 295 SER A CA 1
ATOM 2388 C C . SER A 1 295 ? -25.730 -8.047 4.922 1.00 37.28 295 SER A C 1
ATOM 2390 O O . SER A 1 295 ? -26.391 -7.600 3.996 1.00 37.28 295 SER A O 1
ATOM 2392 N N . SER A 1 296 ? -26.188 -9.011 5.730 1.00 34.62 296 SER A N 1
ATOM 2393 C CA . SER A 1 296 ? -27.515 -9.628 5.573 1.00 34.62 296 SER A CA 1
ATOM 2394 C C . SER A 1 296 ? -28.645 -8.762 6.150 1.00 34.62 296 SER A C 1
ATOM 2396 O O . SER A 1 296 ? -29.789 -8.865 5.712 1.00 34.62 296 SER A O 1
ATOM 2398 N N . ASP A 1 297 ? -28.327 -7.889 7.110 1.00 36.56 297 ASP A N 1
ATOM 2399 C CA . ASP A 1 297 ? -29.305 -7.006 7.753 1.00 36.56 297 ASP A CA 1
ATOM 2400 C C . ASP A 1 297 ? -29.477 -5.676 6.991 1.00 36.56 297 ASP A C 1
ATOM 2402 O O . ASP A 1 297 ? -30.586 -5.145 6.932 1.00 36.56 297 ASP A O 1
ATOM 2406 N N . ASP A 1 298 ? -28.417 -5.167 6.345 1.00 34.59 298 ASP A N 1
ATOM 2407 C CA . ASP A 1 298 ? -28.452 -3.912 5.571 1.00 34.59 298 ASP A CA 1
ATOM 2408 C C . ASP A 1 298 ? -29.170 -4.052 4.206 1.00 34.59 298 ASP A C 1
ATOM 2410 O O . ASP A 1 298 ? -29.689 -3.065 3.679 1.00 34.59 298 ASP A O 1
ATOM 2414 N N . GLU A 1 299 ? -29.272 -5.261 3.634 1.00 33.62 299 GLU A N 1
ATOM 2415 C CA . GLU A 1 299 ? -30.066 -5.487 2.410 1.00 33.62 299 GLU A CA 1
ATOM 2416 C C . GLU A 1 299 ? -31.583 -5.396 2.668 1.00 33.62 299 GLU A C 1
ATOM 2418 O O . GLU A 1 299 ? -32.339 -5.002 1.777 1.00 33.62 299 GLU A O 1
ATOM 2423 N N . ASN A 1 300 ? -32.035 -5.649 3.902 1.00 30.64 300 ASN A N 1
ATOM 2424 C CA . ASN A 1 300 ? -33.457 -5.633 4.260 1.00 30.64 300 ASN A CA 1
ATOM 2425 C C . ASN A 1 300 ? -34.012 -4.234 4.593 1.00 30.64 300 ASN A C 1
ATOM 2427 O O . ASN A 1 300 ? -35.224 -4.034 4.534 1.00 30.64 300 ASN A O 1
ATOM 2431 N N . GLU A 1 301 ? -33.171 -3.240 4.902 1.00 32.06 301 GLU A N 1
ATOM 2432 C CA . GLU A 1 301 ? -33.642 -1.871 5.193 1.00 32.06 301 GLU A CA 1
ATOM 2433 C C . GLU A 1 301 ? -33.801 -0.996 3.928 1.00 32.06 301 GLU A C 1
ATOM 2435 O O . GLU A 1 301 ? -34.397 0.080 3.997 1.00 32.06 301 GLU A O 1
ATOM 2440 N N . SER A 1 302 ? -33.362 -1.464 2.750 1.00 29.00 302 SER A N 1
ATOM 2441 C CA . SER A 1 302 ? -33.496 -0.727 1.477 1.00 29.00 302 SER A CA 1
ATOM 2442 C C . SER A 1 302 ? -34.691 -1.134 0.595 1.00 29.00 302 SER A C 1
ATOM 2444 O O . SER A 1 302 ? -34.885 -0.542 -0.465 1.00 29.00 302 SER A O 1
ATOM 2446 N N . SER A 1 303 ? -35.531 -2.083 1.032 1.00 27.53 303 SER A N 1
ATOM 2447 C CA . SER A 1 303 ? -36.646 -2.628 0.231 1.00 27.53 303 SER A CA 1
ATOM 2448 C C . SER A 1 303 ? -38.052 -2.430 0.819 1.00 27.53 303 SER A C 1
ATOM 2450 O O . SER A 1 303 ? -39.012 -3.014 0.321 1.00 27.53 303 SER A O 1
ATOM 2452 N N . SER A 1 304 ? -38.240 -1.566 1.823 1.00 27.81 304 SER A N 1
ATOM 2453 C CA . SER A 1 304 ? -39.591 -1.235 2.315 1.00 27.81 304 SER A CA 1
ATOM 2454 C C . SER A 1 304 ? -40.241 -0.081 1.540 1.00 27.81 304 SER A C 1
ATOM 2456 O O . SER A 1 304 ? -40.548 0.974 2.088 1.00 27.81 304 SER A O 1
ATOM 2458 N N . MET A 1 305 ? -40.491 -0.300 0.246 1.00 28.09 305 MET A N 1
ATOM 2459 C CA . MET A 1 305 ? -41.555 0.389 -0.489 1.00 28.09 305 MET A CA 1
ATOM 2460 C C . MET A 1 305 ? -42.099 -0.513 -1.608 1.00 28.09 305 MET A C 1
ATOM 2462 O O . MET A 1 305 ? -41.402 -0.839 -2.562 1.00 28.09 305 MET A O 1
ATOM 2466 N N . ASP A 1 306 ? -43.379 -0.841 -1.435 1.00 25.11 306 ASP A N 1
ATOM 2467 C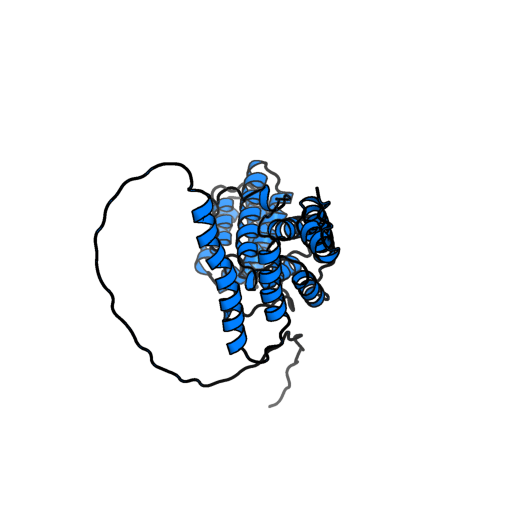 CA . ASP A 1 306 ? -44.369 -1.372 -2.374 1.00 25.11 306 ASP A CA 1
ATOM 2468 C C . ASP A 1 306 ? -44.502 -2.886 -2.666 1.00 25.11 306 ASP A C 1
ATOM 2470 O O . ASP A 1 306 ? -43.735 -3.527 -3.377 1.00 25.11 306 ASP A O 1
ATOM 2474 N N . THR A 1 307 ? -45.694 -3.341 -2.248 1.00 26.62 307 THR A N 1
ATOM 2475 C CA . THR A 1 307 ? -46.655 -4.279 -2.859 1.00 26.62 307 THR A CA 1
ATOM 2476 C C . THR A 1 307 ? -46.669 -5.769 -2.493 1.00 26.62 307 THR A C 1
ATOM 2478 O O . THR A 1 307 ? -45.751 -6.539 -2.745 1.00 26.62 307 THR A O 1
ATOM 2481 N N . ASN A 1 308 ? -47.835 -6.134 -1.939 1.00 28.05 308 ASN A N 1
ATOM 2482 C CA . ASN A 1 308 ? -48.454 -7.455 -1.849 1.00 28.05 308 ASN A CA 1
ATOM 2483 C C . ASN A 1 308 ? -48.360 -8.242 -3.169 1.00 28.05 308 ASN A C 1
ATOM 2485 O O . ASN A 1 308 ? -48.667 -7.670 -4.211 1.00 28.05 308 ASN A O 1
ATOM 2489 N N . ASP A 1 309 ? -48.100 -9.551 -3.109 1.00 27.70 309 ASP A N 1
ATOM 2490 C CA . ASP A 1 309 ? -49.109 -10.557 -3.480 1.00 27.70 309 ASP A CA 1
ATOM 2491 C C . ASP A 1 309 ? -48.691 -11.990 -3.101 1.00 27.70 309 ASP A C 1
ATOM 2493 O O . ASP A 1 309 ? -47.519 -12.320 -2.926 1.00 27.70 309 ASP A O 1
ATOM 2497 N N . GLU A 1 310 ? -49.709 -12.822 -2.931 1.00 29.19 310 GLU A N 1
ATOM 2498 C CA . GLU A 1 310 ? -49.716 -14.189 -2.413 1.00 29.19 310 GLU A CA 1
ATOM 2499 C C . GLU A 1 310 ? -49.011 -15.227 -3.320 1.00 29.19 310 GLU A C 1
ATOM 2501 O O . GLU A 1 310 ? -49.189 -15.211 -4.536 1.00 29.19 310 GLU A O 1
ATOM 2506 N N . ASN A 1 311 ? -48.334 -16.234 -2.737 1.00 29.28 311 ASN A N 1
ATOM 2507 C CA . ASN A 1 311 ? -48.711 -17.653 -2.910 1.00 29.28 311 ASN A CA 1
ATOM 2508 C C . ASN A 1 311 ? -47.819 -18.661 -2.158 1.00 29.28 311 ASN A C 1
ATOM 2510 O O . ASN A 1 311 ? -46.594 -18.581 -2.136 1.00 29.28 311 ASN A O 1
ATOM 2514 N N . LYS A 1 312 ? -48.489 -19.670 -1.588 1.00 30.28 312 LYS A N 1
ATOM 2515 C CA . LYS A 1 312 ? -47.947 -20.876 -0.942 1.00 30.28 312 LYS A CA 1
ATOM 2516 C C . LYS A 1 312 ? -47.325 -21.849 -1.952 1.00 30.28 312 LYS A C 1
ATOM 2518 O O . LYS A 1 312 ? -47.941 -22.119 -2.977 1.00 30.28 312 LYS A O 1
ATOM 2523 N N . SER A 1 313 ? -46.255 -22.547 -1.564 1.00 27.19 313 SER A N 1
ATOM 2524 C CA . SER A 1 313 ? -46.185 -24.021 -1.662 1.00 27.19 313 SER A CA 1
ATOM 2525 C C . SER A 1 313 ? -45.026 -24.609 -0.835 1.00 27.19 313 SER A C 1
ATOM 2527 O O . SER A 1 313 ? -43.996 -23.978 -0.638 1.00 27.19 313 SER A O 1
ATOM 2529 N N . ASN A 1 314 ? -45.294 -25.798 -0.290 1.00 27.34 314 ASN A N 1
ATOM 2530 C CA . ASN A 1 314 ? -44.530 -26.609 0.668 1.00 27.34 314 ASN A CA 1
ATOM 2531 C C . ASN A 1 314 ? -43.167 -27.120 0.139 1.00 27.34 314 ASN A C 1
ATOM 2533 O O . ASN A 1 314 ? -43.043 -27.304 -1.068 1.00 27.34 314 ASN A O 1
ATOM 2537 N N . LEU A 1 315 ? -42.249 -27.555 1.027 1.00 28.25 315 LEU A N 1
ATOM 2538 C CA . LEU A 1 315 ? -42.054 -28.984 1.406 1.00 28.25 315 LEU A CA 1
ATOM 2539 C C . LEU A 1 315 ? -40.617 -29.329 1.924 1.00 28.25 315 LEU A C 1
ATOM 2541 O O . LEU A 1 315 ? -39.670 -29.286 1.151 1.00 28.25 315 LEU A O 1
ATOM 2545 N N . LEU A 1 316 ? -40.548 -29.734 3.208 1.00 26.67 316 LEU A N 1
ATOM 2546 C CA . LEU A 1 316 ? -39.723 -30.751 3.930 1.00 26.67 316 LEU A CA 1
ATOM 2547 C C . LEU A 1 316 ? -38.169 -30.835 3.854 1.00 26.67 316 LEU A C 1
ATOM 2549 O O . LEU A 1 316 ? -37.605 -31.196 2.827 1.00 26.67 316 LEU A O 1
ATOM 2553 N N . ASP A 1 317 ? -37.554 -30.608 5.030 1.00 27.36 317 ASP A N 1
ATOM 2554 C CA . ASP A 1 317 ? -36.591 -31.391 5.861 1.00 27.36 317 ASP A CA 1
ATOM 2555 C C . ASP A 1 317 ? -35.725 -32.536 5.281 1.00 27.36 317 ASP A C 1
ATOM 2557 O O . ASP A 1 317 ? -36.248 -33.392 4.571 1.00 27.36 317 ASP A O 1
ATOM 2561 N N . MET A 1 318 ? -34.443 -32.609 5.715 1.00 28.70 318 MET A N 1
ATOM 2562 C CA . MET A 1 318 ? -33.794 -33.724 6.474 1.00 28.70 318 MET A CA 1
ATOM 2563 C C . MET A 1 318 ? -32.307 -33.406 6.843 1.00 28.70 318 MET A C 1
ATOM 2565 O O . MET A 1 318 ? -31.497 -33.178 5.946 1.00 28.70 318 MET A O 1
ATOM 2569 N N . ASP A 1 319 ? -32.005 -33.325 8.154 1.00 26.84 319 ASP A N 1
ATOM 2570 C CA . ASP A 1 319 ? -30.976 -34.000 9.011 1.00 26.84 319 ASP A CA 1
ATOM 2571 C C . ASP A 1 319 ? -29.777 -34.736 8.329 1.00 26.84 319 ASP A C 1
ATOM 2573 O O . ASP A 1 319 ? -29.936 -35.262 7.233 1.00 26.84 319 ASP A O 1
ATOM 2577 N N . ASP A 1 320 ? -28.573 -34.992 8.878 1.00 27.59 320 ASP A N 1
ATOM 2578 C CA . ASP A 1 320 ? -27.770 -34.655 10.078 1.00 27.59 320 ASP A CA 1
ATOM 2579 C C . ASP A 1 320 ? -26.372 -35.356 9.927 1.00 27.59 320 ASP A C 1
ATOM 2581 O O . ASP A 1 320 ? -26.200 -36.202 9.049 1.00 27.59 320 ASP A O 1
ATOM 2585 N N . GLU A 1 321 ? -25.427 -35.056 10.839 1.00 27.28 321 GLU A N 1
ATOM 2586 C CA . GLU A 1 321 ? -24.301 -35.903 11.345 1.00 27.28 321 GLU A CA 1
ATOM 2587 C C . GLU A 1 321 ? -22.907 -35.997 10.643 1.00 27.28 321 GLU A C 1
ATOM 2589 O O . GLU A 1 321 ? -22.691 -36.710 9.668 1.00 27.28 321 GLU A O 1
ATOM 2594 N N . ASP A 1 322 ? -21.956 -35.228 11.209 1.00 27.14 322 ASP A N 1
ATOM 2595 C CA . ASP A 1 322 ? -20.782 -35.582 12.068 1.00 27.14 322 ASP A CA 1
ATOM 2596 C C . ASP A 1 322 ? -19.667 -36.608 11.683 1.00 27.14 322 ASP A C 1
ATOM 2598 O O . ASP A 1 322 ? -19.830 -37.512 10.873 1.00 27.14 322 ASP A O 1
ATOM 2602 N N . ASP A 1 323 ? -18.534 -36.432 12.395 1.00 27.03 323 ASP A N 1
ATOM 2603 C CA . ASP A 1 323 ? -17.260 -37.179 12.536 1.00 27.03 323 ASP A CA 1
ATOM 2604 C C . ASP A 1 323 ? -16.053 -36.669 11.705 1.00 27.03 323 ASP A C 1
ATOM 2606 O O . ASP A 1 323 ? -16.111 -36.498 10.496 1.00 27.03 323 ASP A O 1
ATOM 2610 N N . GLY A 1 324 ? -14.834 -36.433 12.220 1.00 24.75 324 GLY A N 1
ATOM 2611 C CA . GLY A 1 324 ? -14.245 -36.676 13.540 1.00 24.75 324 GLY A CA 1
ATOM 2612 C C . GLY A 1 324 ? -12.716 -36.943 13.472 1.00 24.75 324 GLY A C 1
ATOM 2613 O O . GLY A 1 324 ? -12.299 -38.073 13.273 1.00 24.75 324 GLY A O 1
ATOM 2614 N N . LYS A 1 325 ? -11.894 -35.906 13.741 1.00 29.55 325 LYS A N 1
ATOM 2615 C CA . LYS A 1 325 ? -10.574 -35.859 14.457 1.00 29.55 325 LYS A CA 1
ATOM 2616 C C . LYS A 1 325 ? -9.286 -36.613 13.999 1.00 29.55 325 LYS A C 1
ATOM 2618 O O . LYS A 1 325 ? -9.252 -37.836 13.940 1.00 29.55 325 LYS A O 1
ATOM 2623 N N . LYS A 1 326 ? -8.166 -35.843 14.016 1.00 27.16 326 LYS A N 1
ATOM 2624 C CA . LYS A 1 326 ? -6.812 -36.014 14.671 1.00 27.16 326 LYS A CA 1
ATOM 2625 C C . LYS A 1 326 ? -5.665 -35.590 13.714 1.00 27.16 326 LYS A C 1
ATOM 2627 O O . LYS A 1 326 ? -5.512 -36.218 12.680 1.00 27.16 326 LYS A O 1
ATOM 2632 N N . ALA A 1 327 ? -4.914 -34.486 13.867 1.00 25.20 327 ALA A N 1
ATOM 2633 C CA . ALA A 1 327 ? -4.047 -33.933 14.936 1.00 25.20 327 ALA A CA 1
ATOM 2634 C C . ALA A 1 327 ? -2.655 -34.597 15.080 1.00 25.20 327 ALA A C 1
ATOM 2636 O O . ALA A 1 327 ? -2.612 -35.700 15.610 1.00 25.20 327 ALA A O 1
ATOM 2637 N N . VAL A 1 328 ? -1.570 -33.881 14.692 1.00 25.64 328 VAL A N 1
ATOM 2638 C CA . VAL A 1 328 ? -0.164 -33.879 15.221 1.00 25.64 328 VAL A CA 1
ATOM 2639 C C . VAL A 1 328 ? 0.564 -32.617 14.655 1.00 25.64 328 VAL A C 1
ATOM 2641 O O . VAL A 1 328 ? 0.922 -32.605 13.485 1.00 25.64 328 VAL A O 1
ATOM 2644 N N . SER A 1 329 ? 0.509 -31.437 15.294 1.00 23.80 329 SER A N 1
ATOM 2645 C CA . SER A 1 329 ? 1.440 -30.818 16.278 1.00 23.80 329 SER A CA 1
ATOM 2646 C C . SER A 1 329 ? 2.753 -30.178 15.750 1.00 23.80 329 SER A C 1
ATOM 2648 O O . SER A 1 329 ? 3.668 -30.913 15.386 1.00 23.80 329 SER A O 1
ATOM 2650 N N . ALA A 1 330 ? 2.879 -28.835 15.837 1.00 24.23 330 ALA A N 1
ATOM 2651 C CA . ALA A 1 330 ? 3.979 -28.076 16.495 1.00 24.23 330 ALA A CA 1
ATOM 2652 C C . ALA A 1 330 ? 3.915 -26.539 16.217 1.00 24.23 330 ALA A C 1
ATOM 2654 O O . ALA A 1 330 ? 4.017 -26.106 15.076 1.00 24.23 330 ALA A O 1
ATOM 2655 N N . ILE A 1 331 ? 3.793 -25.745 17.293 1.00 27.08 331 ILE A N 1
ATOM 2656 C CA . ILE A 1 331 ? 3.743 -24.255 17.456 1.00 27.08 331 ILE A CA 1
ATOM 2657 C C . ILE A 1 331 ? 5.165 -23.811 17.961 1.00 27.08 331 ILE A C 1
ATOM 2659 O O . ILE A 1 331 ? 5.808 -24.700 18.537 1.00 27.08 331 ILE A O 1
ATOM 2663 N N . PRO A 1 332 ? 5.733 -22.560 17.847 1.00 34.09 332 PRO A N 1
ATOM 2664 C CA . PRO A 1 332 ? 5.111 -21.316 18.344 1.00 34.09 332 PRO A CA 1
ATOM 2665 C C . PRO A 1 332 ? 5.471 -19.907 17.788 1.00 34.09 332 PRO A C 1
ATOM 2667 O O . PRO A 1 332 ? 6.609 -19.589 17.442 1.00 34.09 332 PRO A O 1
ATOM 2670 N N . CYS A 1 333 ? 4.459 -19.027 17.873 1.00 28.27 333 CYS A N 1
ATOM 2671 C CA . CYS A 1 333 ? 4.428 -17.609 18.291 1.00 28.27 333 CYS A CA 1
ATOM 2672 C C . CYS A 1 333 ? 5.746 -16.794 18.289 1.00 28.27 333 CYS A C 1
ATOM 2674 O O . CYS A 1 333 ? 6.709 -17.101 18.994 1.00 28.27 333 CYS A O 1
ATOM 2676 N N . GLY A 1 334 ? 5.731 -15.630 17.629 1.00 24.91 334 GLY A N 1
ATOM 2677 C CA . GLY A 1 334 ? 6.645 -14.537 17.962 1.00 24.91 334 GLY A CA 1
ATOM 2678 C C . GLY A 1 334 ? 6.798 -13.495 16.862 1.00 24.91 334 GLY A C 1
ATOM 2679 O O . GLY A 1 334 ? 7.307 -13.794 15.787 1.00 24.91 334 GLY A O 1
ATOM 2680 N N . ILE A 1 335 ? 6.480 -12.235 17.175 1.00 41.16 335 ILE A N 1
ATOM 2681 C CA . ILE A 1 335 ? 7.187 -11.099 16.573 1.00 41.16 335 ILE A CA 1
ATOM 2682 C C . ILE A 1 335 ? 8.668 -11.327 16.901 1.00 41.16 335 ILE A C 1
ATOM 2684 O O . ILE A 1 335 ? 9.105 -11.075 18.025 1.00 41.16 335 ILE A O 1
ATOM 2688 N N . LYS A 1 336 ? 9.425 -11.894 15.961 1.00 33.56 336 LYS A N 1
ATOM 2689 C CA . LYS A 1 336 ? 10.856 -12.129 16.127 1.00 33.56 336 LYS A CA 1
ATOM 2690 C C . LYS A 1 336 ? 11.622 -10.995 15.464 1.00 33.56 336 LYS A C 1
ATOM 2692 O O . LYS A 1 336 ? 11.635 -10.855 14.245 1.00 33.56 336 LYS A O 1
ATOM 2697 N N . ASN A 1 337 ? 12.309 -10.225 16.305 1.00 27.78 337 ASN A N 1
ATOM 2698 C CA . ASN A 1 337 ? 13.553 -9.580 15.916 1.00 27.78 337 ASN A CA 1
ATOM 2699 C C . ASN A 1 337 ? 14.479 -10.659 15.346 1.00 27.78 337 ASN A C 1
ATOM 2701 O O . ASN A 1 337 ? 14.816 -11.620 16.040 1.00 27.78 337 ASN A O 1
ATOM 2705 N N . VAL A 1 338 ? 14.867 -10.494 14.088 1.00 31.62 338 VAL A N 1
ATOM 2706 C CA . VAL A 1 338 ? 15.893 -11.312 13.446 1.00 31.62 338 VAL A CA 1
ATOM 2707 C C . VAL A 1 338 ? 17.217 -10.992 14.140 1.00 31.62 338 VAL A C 1
ATOM 2709 O O . VAL A 1 338 ? 17.707 -9.869 14.050 1.00 31.62 338 VAL A O 1
ATOM 2712 N N . LYS A 1 339 ? 17.772 -11.956 14.879 1.00 27.75 339 LYS A N 1
ATOM 2713 C CA . LYS A 1 339 ? 19.180 -11.928 15.283 1.00 27.75 339 LYS A CA 1
ATOM 2714 C C . LYS A 1 339 ? 19.995 -12.656 14.219 1.00 27.75 339 LYS A C 1
ATOM 2716 O O . LYS A 1 339 ? 19.603 -13.728 13.768 1.00 27.75 339 LYS A O 1
ATOM 2721 N N . HIS A 1 340 ? 21.078 -12.003 13.815 1.00 31.94 340 HIS A N 1
ATOM 2722 C CA . HIS A 1 340 ? 22.143 -12.525 12.970 1.00 31.94 340 HIS A CA 1
ATOM 2723 C C . HIS A 1 340 ? 22.834 -13.715 13.636 1.00 31.94 340 HIS A C 1
ATOM 2725 O O . HIS A 1 340 ? 23.150 -13.612 14.817 1.00 31.94 340 HIS A O 1
ATOM 2731 N N . ASP A 1 341 ? 23.152 -14.744 12.852 1.00 28.64 341 ASP A N 1
ATOM 2732 C CA . ASP A 1 341 ? 24.215 -15.697 13.169 1.00 28.64 341 ASP A CA 1
ATOM 2733 C C . ASP A 1 341 ? 25.172 -15.785 11.968 1.00 28.64 341 ASP A C 1
ATOM 2735 O O . ASP A 1 341 ? 24.773 -16.067 10.834 1.00 28.64 341 ASP A O 1
ATOM 2739 N N . GLU A 1 342 ? 26.434 -15.450 12.236 1.00 28.45 342 GLU A N 1
ATOM 2740 C CA . GLU A 1 342 ? 27.608 -15.654 11.382 1.00 28.45 342 GLU A CA 1
ATOM 2741 C C . GLU A 1 342 ? 27.960 -17.154 11.264 1.00 28.45 342 GLU A C 1
ATOM 2743 O O . GLU A 1 342 ? 27.555 -17.954 12.112 1.00 28.45 342 GLU A O 1
ATOM 2748 N N . PRO A 1 343 ? 28.727 -17.572 10.237 1.00 31.69 343 PRO A N 1
ATOM 2749 C CA . PRO A 1 343 ? 29.029 -18.980 10.014 1.00 31.69 343 PRO A CA 1
ATOM 2750 C C . PRO A 1 343 ? 30.167 -19.466 10.923 1.00 31.69 343 PRO A C 1
ATOM 2752 O O . PRO A 1 343 ? 31.260 -18.900 10.935 1.00 31.69 343 PRO A O 1
ATOM 2755 N N . ILE A 1 344 ? 29.934 -20.573 11.632 1.00 29.61 344 ILE A N 1
ATOM 2756 C CA . ILE A 1 344 ? 30.980 -21.318 12.341 1.00 29.61 344 ILE A CA 1
ATOM 2757 C C . ILE A 1 344 ? 31.582 -22.369 11.398 1.00 29.61 344 ILE A C 1
ATOM 2759 O O . ILE A 1 344 ? 30.885 -23.196 10.814 1.00 29.61 344 ILE A O 1
ATOM 2763 N N . VAL A 1 345 ? 32.905 -22.282 11.273 1.00 31.97 345 VAL A N 1
ATOM 2764 C CA . VAL A 1 345 ? 33.850 -23.187 10.602 1.00 31.97 345 VAL A CA 1
ATOM 2765 C C . VAL A 1 345 ? 33.979 -24.530 11.344 1.00 31.97 345 VAL A C 1
ATOM 2767 O O . VAL A 1 345 ? 33.756 -24.578 12.551 1.00 31.97 345 VAL A O 1
ATOM 2770 N N . THR A 1 346 ? 34.459 -25.553 10.615 1.00 33.16 346 THR A N 1
ATOM 2771 C CA . THR A 1 346 ? 35.058 -26.872 10.978 1.00 33.16 346 THR A CA 1
ATOM 2772 C C . THR A 1 346 ? 34.215 -28.047 10.453 1.00 33.16 346 THR A C 1
ATOM 2774 O O . THR A 1 346 ? 33.018 -28.096 10.703 1.00 33.16 346 THR A O 1
ATOM 2777 N N . ASN A 1 347 ? 34.718 -29.001 9.659 1.00 33.84 347 ASN A N 1
ATOM 2778 C CA . ASN A 1 347 ? 36.084 -29.436 9.316 1.00 33.84 347 ASN A CA 1
ATOM 2779 C C . ASN A 1 347 ? 36.289 -29.588 7.807 1.00 33.84 347 ASN A C 1
ATOM 2781 O O . ASN A 1 347 ? 35.311 -29.965 7.123 1.00 33.84 347 ASN A O 1
#

Sequence (347 aa):
MSRVNLHPLEASSIAETSVEYQRKQWNALKNEINRLVNEANQTNICSILKQLFKQNIVHGTGLFTRSVIKAQAALPGHTSVYAALVSVINLWIEPVGILIGQRLISSFRRQYKSNEIAKCLSTIKFVAHLVNQNVLHEIIALQLLLFLLHNPSDDDVELAIEFVKECGQKLSQVNPRGLNSIFSTFKDLLKISSNERTRNMIEALFVLQKDKFKENPAISTGLNFVHENYQCTHMIPLECGEPVPFLAAFTYDPKYKEHEEQYKVIQKLFFQNCSDDEKYEEKYNVTRKIFFQKSSDDENESSSMDTNDENKSNLLDMDDEDDGKKAVSAIPCGIKNVKHDEPIVTN

Secondary structure (DSSP, 8-state):
-------HHHHHHHHTTSHHHHHHHHHHHHHHHHHHHHH--TTTHHHHHHHHTTS-TTTTHHHHHHHHHHHHHH-GGGHHHHHHHHHHHHHH-THHHHHHHHHHHHHHHHHHHTT-HHHHHHHHHHHHHHHHTTSB-THHHHHHHHHHHSS--HHHHHHHHHHHHHHHHHHHHH-HHHHHHHHHHHHHHHHH---HHHHHHHHHHHHHHHTTTTTS-SS-TT---S-GGG---B---TTPPPP-GGGGS----TTHHHHHHHHHHHHHHHHS----THHHHHHHHHHHHHHHHHHHHHTTTT--S------------------------------------PPPP--

pLDDT: mean 78.04, std 24.06, range [23.8, 97.69]

Foldseek 3Di:
DDDPPDDPVNVVVVVCQDPVNLVVLLVVLLVLLLVLLLPFDLVCLVVSLLSNLVGLCLLCLVSNLVSLLVSLLVPVVRLLRSLLSQQVVCLLHVVSLVQNVLQLLVQLVVCVVVVVLSSNLSSLLNVLLNCLSQSAPCVQLLLLLCVLLVPHDLSSLVSNLSSCLQNVLVCCVPPVPSSVVSLVSLVVCLVVDPDPVSNVSSVVSVVCVVVSSPVHRSHPALSRDDDPVSGDYDYDDSPDDHRDPCSNPDDNDNCVVVSVVLSVLSSCLVPPDDFDPVSVVVSSVSSVCSVVVVVVVVVVVVPPDDDDDDDDDDDDDDDDDDDDDDDDDDDDDDSDDDDDDDDDDDD